Protein AF-A0A7Y7H5G9-F1 (afdb_monomer_lite)

Structure (mmCIF, N/CA/C/O backbone):
data_AF-A0A7Y7H5G9-F1
#
_entry.id   AF-A0A7Y7H5G9-F1
#
loop_
_atom_site.group_PDB
_atom_site.id
_atom_site.type_symbol
_atom_site.label_atom_id
_atom_site.label_alt_id
_atom_site.label_comp_id
_atom_site.label_asym_id
_atom_site.label_entity_id
_atom_site.label_seq_id
_atom_site.pdbx_PDB_ins_code
_atom_site.Cartn_x
_atom_site.Cartn_y
_atom_site.Cartn_z
_atom_site.occupancy
_atom_site.B_iso_or_equiv
_atom_site.auth_seq_id
_atom_site.auth_comp_id
_atom_site.auth_asym_id
_atom_site.auth_atom_id
_atom_site.pdbx_PDB_model_num
ATOM 1 N N . MET A 1 1 ? 75.905 36.477 -42.737 1.00 36.56 1 MET A N 1
ATOM 2 C CA . MET A 1 1 ? 74.527 36.996 -42.560 1.00 36.56 1 MET A CA 1
ATOM 3 C C . MET A 1 1 ? 73.600 36.006 -43.257 1.00 36.56 1 MET A C 1
ATOM 5 O O . MET A 1 1 ? 73.900 35.694 -44.390 1.00 36.56 1 MET A O 1
ATOM 9 N N . GLN A 1 2 ? 72.572 35.366 -42.711 1.00 32.41 2 GLN A N 1
ATOM 10 C CA . GLN A 1 2 ? 71.883 35.388 -41.427 1.00 32.41 2 GLN A CA 1
ATOM 11 C C . GLN A 1 2 ? 71.500 33.925 -41.122 1.00 32.41 2 GLN A C 1
ATOM 13 O O . GLN A 1 2 ? 70.609 33.365 -41.750 1.00 32.41 2 GLN A O 1
ATOM 18 N N . LYS A 1 3 ? 72.163 33.293 -40.151 1.00 38.72 3 LYS A N 1
ATOM 19 C CA . LYS A 1 3 ? 71.531 32.227 -39.367 1.00 38.72 3 LYS A CA 1
ATOM 20 C C . LYS A 1 3 ? 70.756 32.972 -38.290 1.00 38.72 3 LYS A C 1
ATOM 22 O O . LYS A 1 3 ? 71.416 33.456 -37.386 1.00 38.72 3 LYS A O 1
ATOM 27 N N . ASN A 1 4 ? 69.458 33.217 -38.488 1.00 47.66 4 ASN A N 1
ATOM 28 C CA . ASN A 1 4 ? 68.496 33.680 -37.464 1.00 47.66 4 ASN A CA 1
ATOM 29 C C . ASN A 1 4 ? 67.101 33.922 -38.076 1.00 47.66 4 ASN A C 1
ATOM 31 O O . ASN A 1 4 ? 66.539 35.001 -37.930 1.00 47.66 4 ASN A O 1
ATOM 35 N N . PHE A 1 5 ? 66.525 32.947 -38.788 1.00 42.75 5 PHE A N 1
ATOM 36 C CA . PHE A 1 5 ? 65.109 33.057 -39.193 1.00 42.75 5 PHE A CA 1
ATOM 37 C C . PHE A 1 5 ? 64.333 31.732 -39.218 1.00 42.75 5 PHE A C 1
ATOM 39 O O . PHE A 1 5 ? 63.223 31.667 -39.731 1.00 42.75 5 PHE A O 1
ATOM 46 N N . ILE A 1 6 ? 64.882 30.670 -38.623 1.00 45.97 6 ILE A N 1
ATOM 47 C CA . ILE A 1 6 ? 64.201 29.370 -38.495 1.00 45.97 6 ILE A CA 1
ATOM 48 C C . ILE A 1 6 ? 64.215 28.952 -37.022 1.00 45.97 6 ILE A C 1
ATOM 50 O O . ILE A 1 6 ? 64.705 27.896 -36.654 1.00 45.97 6 ILE A O 1
ATOM 54 N N . LEU A 1 7 ? 63.759 29.839 -36.139 1.00 38.25 7 LEU A N 1
ATOM 55 C CA . LEU A 1 7 ? 63.466 29.488 -34.741 1.00 38.25 7 LEU A CA 1
ATOM 56 C C . LEU A 1 7 ? 62.215 30.193 -34.193 1.00 38.25 7 LEU A C 1
ATOM 58 O O . LEU A 1 7 ? 61.884 30.029 -33.026 1.00 38.25 7 LEU A O 1
ATOM 62 N N . ALA A 1 8 ? 61.486 30.929 -35.040 1.00 46.31 8 ALA A N 1
ATOM 63 C CA . ALA A 1 8 ? 60.259 31.637 -34.667 1.00 46.31 8 ALA A CA 1
ATOM 64 C C . ALA A 1 8 ? 58.978 31.048 -35.295 1.00 46.31 8 ALA A C 1
ATOM 66 O O . ALA A 1 8 ? 57.897 31.557 -35.031 1.00 46.31 8 ALA A O 1
ATOM 67 N N . LEU A 1 9 ? 59.064 29.964 -36.083 1.00 41.84 9 LEU A N 1
ATOM 68 C CA . LEU A 1 9 ? 57.887 29.324 -36.702 1.00 41.84 9 LEU A CA 1
ATOM 69 C C . LEU A 1 9 ? 57.502 27.954 -36.117 1.00 41.84 9 LEU A C 1
ATOM 71 O O . LEU A 1 9 ? 56.572 27.328 -36.608 1.00 41.84 9 LEU A O 1
ATOM 75 N N . LEU A 1 10 ? 58.167 27.499 -35.050 1.00 41.25 10 LEU A N 1
ATOM 76 C CA . LEU A 1 10 ? 57.810 26.261 -34.330 1.00 41.25 10 LEU A CA 1
ATOM 77 C C . LEU A 1 10 ? 57.195 26.515 -32.940 1.00 41.25 10 LEU A C 1
ATOM 79 O O . LEU A 1 10 ? 56.875 25.574 -32.224 1.00 41.25 10 LEU A O 1
ATOM 83 N N . GLY A 1 11 ? 56.991 27.784 -32.568 1.00 46.75 11 GLY A N 1
ATOM 84 C CA . GLY A 1 11 ? 56.427 28.195 -31.274 1.00 46.75 11 GLY A CA 1
ATOM 85 C C . GLY A 1 11 ? 54.969 28.668 -31.312 1.00 46.75 11 GLY A C 1
ATOM 86 O O . GLY A 1 11 ? 54.497 29.208 -30.319 1.00 46.75 11 GLY A O 1
ATOM 87 N N . ALA A 1 12 ? 54.257 28.506 -32.432 1.00 43.62 12 ALA A N 1
ATOM 88 C CA . ALA A 1 12 ? 52.899 29.037 -32.618 1.00 43.62 12 ALA A CA 1
ATOM 89 C C . ALA A 1 12 ? 51.888 27.975 -33.092 1.00 43.62 12 ALA A C 1
ATOM 91 O O . ALA A 1 12 ? 50.984 28.262 -33.873 1.00 43.62 12 ALA A O 1
ATOM 92 N N . SER A 1 13 ? 52.033 26.730 -32.629 1.00 39.53 13 SER A N 1
ATOM 93 C CA . SER A 1 13 ? 51.042 25.666 -32.881 1.00 39.53 13 SER A CA 1
ATOM 94 C C . SER A 1 13 ? 50.710 24.823 -31.644 1.00 39.53 13 SER A C 1
ATOM 96 O O . SER A 1 13 ? 50.089 23.775 -31.770 1.00 39.53 13 SER A O 1
ATOM 98 N N . ILE A 1 14 ? 51.087 25.276 -30.441 1.00 48.09 14 ILE A N 1
ATOM 99 C CA . ILE A 1 14 ? 50.761 24.599 -29.168 1.00 48.09 14 ILE A CA 1
ATOM 100 C C . ILE A 1 14 ? 49.842 25.469 -28.301 1.00 48.09 14 ILE A C 1
ATOM 102 O O . ILE A 1 14 ? 49.976 25.507 -27.087 1.00 48.09 14 ILE A O 1
ATOM 106 N N . LEU A 1 15 ? 48.900 26.194 -28.903 1.00 44.03 15 LEU A N 1
ATOM 107 C CA . LEU A 1 15 ? 47.782 26.790 -28.171 1.00 44.03 15 LEU A CA 1
ATOM 108 C C . LEU A 1 15 ? 46.537 26.709 -29.058 1.00 44.03 15 LEU A C 1
ATOM 110 O O . LEU A 1 15 ? 46.572 27.136 -30.206 1.00 44.03 15 LEU A O 1
ATOM 114 N N . PHE A 1 16 ? 45.462 26.149 -28.497 1.00 43.19 16 PHE A N 1
ATOM 115 C CA . PHE A 1 16 ? 44.171 25.804 -29.116 1.00 43.19 16 PHE A CA 1
ATOM 116 C C . PHE A 1 16 ? 44.081 24.452 -29.833 1.00 43.19 16 PHE A C 1
ATOM 118 O O . PHE A 1 16 ? 43.682 24.349 -30.985 1.00 43.19 16 PHE A O 1
ATOM 125 N N . SER A 1 17 ? 44.283 23.383 -29.064 1.00 33.69 17 SER A N 1
ATOM 126 C CA . SER A 1 17 ? 43.261 22.334 -29.033 1.00 33.69 17 SER A CA 1
ATOM 127 C C . SER A 1 17 ? 43.259 21.652 -27.667 1.00 33.69 17 SER A C 1
ATOM 129 O O . SER A 1 17 ? 43.744 20.540 -27.488 1.00 33.69 17 SER A O 1
ATOM 131 N N . CYS A 1 18 ? 42.663 22.323 -26.679 1.00 42.19 18 CYS A N 1
ATOM 132 C CA . CYS A 1 18 ? 41.907 21.589 -25.672 1.00 42.19 18 CYS A CA 1
ATOM 133 C C . CYS A 1 18 ? 40.662 21.037 -26.377 1.00 42.19 18 CYS A C 1
ATOM 135 O O . CYS A 1 18 ? 39.555 21.528 -26.162 1.00 42.19 18 CYS A O 1
ATOM 137 N N . SER A 1 19 ? 40.820 20.013 -27.224 1.00 34.12 19 SER A N 1
ATOM 138 C CA . SER A 1 19 ? 39.722 19.070 -27.357 1.00 34.12 19 SER A CA 1
ATOM 139 C C . SER A 1 19 ? 39.602 18.474 -25.965 1.00 34.12 19 SER A C 1
ATOM 141 O O . SER A 1 19 ? 40.487 17.728 -25.535 1.00 34.12 19 SER A O 1
ATOM 143 N N . LYS A 1 20 ? 38.564 18.862 -25.219 1.00 32.00 20 LYS A N 1
ATOM 144 C CA . LYS A 1 20 ? 38.104 18.033 -24.113 1.00 32.00 20 LYS A CA 1
ATOM 145 C C . LYS A 1 20 ? 38.040 16.630 -24.701 1.00 32.00 20 LYS A C 1
ATOM 147 O O . LYS A 1 20 ? 37.234 16.392 -25.600 1.00 32.00 20 LYS A O 1
ATOM 152 N N . LYS A 1 21 ? 38.943 15.740 -24.271 1.00 29.98 21 LYS A N 1
ATOM 153 C CA . LYS A 1 21 ? 38.659 14.316 -24.362 1.00 29.98 21 LYS A CA 1
ATOM 154 C C . LYS A 1 21 ? 37.289 14.219 -23.728 1.00 29.98 21 LYS A C 1
ATOM 156 O O . LYS A 1 21 ? 37.107 14.622 -22.581 1.00 29.98 21 LYS A O 1
ATOM 161 N N . ASN A 1 22 ? 36.313 13.886 -24.557 1.00 35.47 22 ASN A N 1
ATOM 162 C CA . ASN A 1 22 ? 35.014 13.524 -24.067 1.00 35.47 22 ASN A CA 1
ATOM 163 C C . ASN A 1 22 ? 35.331 12.303 -23.211 1.00 35.47 22 ASN A C 1
ATOM 165 O O . ASN A 1 22 ? 35.639 11.245 -23.760 1.00 35.47 22 ASN A O 1
ATOM 169 N N . ASP A 1 23 ? 35.417 12.493 -21.896 1.00 33.31 23 ASP A N 1
ATOM 170 C CA . ASP A 1 23 ? 35.390 11.402 -20.938 1.00 33.31 23 ASP A CA 1
ATOM 171 C C . ASP A 1 23 ? 33.990 10.814 -21.080 1.00 33.31 23 ASP A C 1
ATOM 173 O O . ASP A 1 23 ? 33.076 11.097 -20.310 1.00 33.31 23 ASP A O 1
ATOM 177 N N . SER A 1 24 ? 33.790 10.061 -22.163 1.00 41.69 24 SER A N 1
ATOM 178 C CA . SER A 1 24 ? 32.717 9.102 -22.252 1.00 41.69 24 SER A CA 1
ATOM 179 C C . SER A 1 24 ? 33.038 8.120 -21.144 1.00 41.69 24 SER A C 1
ATOM 181 O O . SER A 1 24 ? 33.920 7.269 -21.294 1.00 41.69 24 SER A O 1
ATOM 183 N N . THR A 1 25 ? 32.384 8.309 -20.002 1.00 46.75 25 THR A N 1
ATOM 184 C CA . THR A 1 25 ? 32.267 7.291 -18.970 1.00 46.75 25 THR A CA 1
ATOM 185 C C . THR A 1 25 ? 32.058 5.960 -19.686 1.00 46.75 25 THR A C 1
ATOM 187 O O . THR A 1 25 ? 31.205 5.895 -20.578 1.00 46.75 25 THR A O 1
ATOM 190 N N . PRO A 1 26 ? 32.882 4.933 -19.410 1.00 46.97 26 PRO A N 1
ATOM 191 C CA . PRO A 1 26 ? 32.789 3.674 -20.128 1.00 46.97 26 PRO A CA 1
ATOM 192 C C . PRO A 1 26 ? 31.347 3.188 -20.044 1.00 46.97 26 PRO A C 1
ATOM 194 O O . PRO A 1 26 ? 30.813 2.994 -18.952 1.00 46.97 26 PRO A O 1
ATOM 197 N N . VAL A 1 27 ? 30.705 3.067 -21.207 1.00 54.41 27 VAL A N 1
ATOM 198 C CA . VAL A 1 27 ? 29.343 2.552 -21.309 1.00 54.41 27 VAL A CA 1
ATOM 199 C C . VAL A 1 27 ? 29.379 1.160 -20.699 1.00 54.41 27 VAL A C 1
ATOM 201 O O . VAL A 1 27 ? 30.095 0.287 -21.192 1.00 54.41 27 VAL A O 1
ATOM 204 N N . ILE A 1 28 ? 28.665 0.970 -19.591 1.00 57.06 28 ILE A N 1
ATOM 205 C CA . ILE A 1 28 ? 28.580 -0.323 -18.919 1.00 57.06 28 ILE A CA 1
ATOM 206 C C . ILE A 1 28 ? 27.905 -1.278 -19.904 1.00 57.06 28 ILE A C 1
ATOM 208 O O . ILE A 1 28 ? 26.682 -1.251 -20.069 1.00 57.06 28 ILE A O 1
ATOM 212 N N . GLN A 1 29 ? 28.710 -2.100 -20.586 1.00 67.50 29 GLN A N 1
ATOM 213 C CA . GLN A 1 29 ? 28.202 -3.186 -21.412 1.00 67.50 29 GLN A CA 1
ATOM 214 C C . GLN A 1 29 ? 27.404 -4.114 -20.501 1.00 67.50 29 GLN A C 1
ATOM 216 O O . GLN A 1 29 ? 27.935 -4.783 -19.618 1.00 67.50 29 GLN A O 1
ATOM 221 N N . SER A 1 30 ? 26.097 -4.077 -20.685 1.00 76.31 30 SER A N 1
ATOM 222 C CA . SER A 1 30 ? 25.099 -4.797 -19.906 1.00 76.31 30 SER A CA 1
ATOM 223 C C . SER A 1 30 ? 23.977 -5.231 -20.847 1.00 76.31 30 SER A C 1
ATOM 225 O O . SER A 1 30 ? 23.816 -4.619 -21.911 1.00 76.31 30 SER A O 1
ATOM 227 N N . PRO A 1 31 ? 23.166 -6.237 -20.480 1.00 88.94 31 PRO A N 1
ATOM 228 C CA . PRO A 1 31 ? 21.941 -6.544 -21.218 1.00 88.94 31 PRO A CA 1
ATOM 229 C C . PRO A 1 31 ? 21.098 -5.285 -21.506 1.00 88.94 31 PRO A C 1
ATOM 231 O O . PRO A 1 31 ? 20.571 -5.129 -22.604 1.00 88.94 31 PRO A O 1
ATOM 234 N N . LEU A 1 32 ? 21.067 -4.314 -20.580 1.00 89.75 32 LEU A N 1
ATOM 235 C CA . LEU A 1 32 ? 20.417 -3.011 -20.792 1.00 89.75 32 LEU A CA 1
ATOM 236 C C . LEU A 1 32 ? 20.968 -2.235 -21.992 1.00 89.75 32 LEU A C 1
ATOM 238 O O . LEU A 1 32 ? 20.183 -1.736 -22.792 1.00 89.75 32 LEU A O 1
ATOM 242 N N . SER A 1 33 ? 22.291 -2.165 -22.158 1.00 87.38 33 SER A N 1
ATOM 243 C CA . SER A 1 33 ? 22.920 -1.459 -23.288 1.00 87.38 33 SER A CA 1
ATOM 244 C C . SER A 1 33 ? 22.632 -2.089 -24.660 1.00 87.38 33 SER A C 1
ATOM 246 O O . SER A 1 33 ? 22.906 -1.470 -25.685 1.00 87.38 33 SER A O 1
ATOM 248 N N . GLN A 1 34 ? 22.076 -3.308 -24.689 1.00 88.31 34 GLN A N 1
ATOM 249 C CA . GLN A 1 34 ? 21.573 -3.952 -25.907 1.00 88.31 34 GLN A CA 1
ATOM 250 C C . GLN A 1 34 ? 20.091 -3.636 -26.161 1.00 88.31 34 GLN A C 1
ATOM 252 O O . GLN A 1 34 ? 19.655 -3.626 -27.309 1.00 88.31 34 GLN A O 1
ATOM 257 N N . ALA A 1 35 ? 19.316 -3.380 -25.102 1.00 90.31 35 ALA A N 1
ATOM 258 C CA . ALA A 1 35 ? 17.880 -3.116 -25.180 1.00 90.31 35 ALA A CA 1
ATOM 259 C C . ALA A 1 35 ? 17.536 -1.634 -25.406 1.00 90.31 35 ALA A C 1
ATOM 261 O O . ALA A 1 35 ? 16.470 -1.332 -25.945 1.00 90.31 35 ALA A O 1
ATOM 262 N N . ILE A 1 36 ? 18.408 -0.708 -24.995 1.00 90.81 36 ILE A N 1
ATOM 263 C CA . ILE A 1 36 ? 18.210 0.738 -25.147 1.00 90.81 36 ILE A CA 1
ATOM 264 C C . ILE A 1 36 ? 19.548 1.470 -25.335 1.00 90.81 36 ILE A C 1
ATOM 266 O O . ILE A 1 36 ? 20.588 1.026 -24.850 1.00 90.81 36 ILE A O 1
ATOM 270 N N . ASP A 1 37 ? 19.519 2.602 -26.047 1.00 90.31 37 ASP A N 1
ATOM 271 C CA . ASP A 1 37 ? 20.692 3.457 -26.262 1.00 90.31 37 ASP A CA 1
ATOM 272 C C . ASP A 1 37 ? 21.282 3.925 -24.920 1.00 90.31 37 ASP A C 1
ATOM 274 O O . ASP A 1 37 ? 20.578 4.446 -24.051 1.00 90.31 37 ASP A O 1
ATOM 278 N N . SER A 1 38 ? 22.601 3.764 -24.787 1.00 88.19 38 SER A N 1
ATOM 279 C CA . SER A 1 38 ? 23.405 4.139 -23.622 1.00 88.19 38 SER A CA 1
ATOM 280 C C . SER A 1 38 ? 23.161 5.553 -23.099 1.00 88.19 38 SER A C 1
ATOM 282 O O . SER A 1 38 ? 23.294 5.774 -21.901 1.00 88.19 38 SER A O 1
ATOM 284 N N . LYS A 1 39 ? 22.760 6.506 -23.952 1.00 91.38 39 LYS A N 1
ATOM 285 C CA . LYS A 1 39 ? 22.473 7.883 -23.518 1.00 91.38 39 LYS A CA 1
ATOM 286 C C . LYS A 1 39 ? 21.284 7.998 -22.556 1.00 91.38 39 LYS A C 1
ATOM 288 O O . LYS A 1 39 ? 21.169 9.018 -21.889 1.00 91.38 39 LYS A O 1
ATOM 293 N N . TYR A 1 40 ? 20.412 6.988 -22.508 1.00 92.81 40 TYR A N 1
ATOM 294 C CA . TYR A 1 40 ? 19.279 6.908 -21.579 1.00 92.81 40 TYR A CA 1
ATOM 295 C C . TYR A 1 40 ? 19.601 6.098 -20.318 1.00 92.81 40 TYR A C 1
ATOM 297 O O . TYR A 1 40 ? 18.734 5.947 -19.459 1.00 92.81 40 TYR A O 1
ATOM 305 N N . ILE A 1 41 ? 20.812 5.539 -20.229 1.00 92.38 41 ILE A N 1
ATOM 306 C CA . ILE A 1 41 ? 21.286 4.739 -19.105 1.00 92.38 41 ILE A CA 1
ATOM 307 C C . ILE A 1 41 ? 22.284 5.585 -18.321 1.00 92.38 41 ILE A C 1
ATOM 309 O O . ILE A 1 41 ? 23.309 6.027 -18.840 1.00 92.38 41 ILE A O 1
ATOM 313 N N . HIS A 1 42 ? 22.001 5.782 -17.046 1.00 91.69 42 HIS A N 1
ATOM 314 C CA . HIS A 1 42 ? 22.818 6.569 -16.142 1.00 91.69 42 HIS A CA 1
ATOM 315 C C . HIS A 1 42 ? 23.197 5.732 -14.931 1.00 91.69 42 HIS A C 1
ATOM 317 O O . HIS A 1 42 ? 22.523 4.765 -14.576 1.00 91.69 42 HIS A O 1
ATOM 323 N N . GLN A 1 43 ? 24.283 6.116 -14.277 1.00 88.69 43 GLN A N 1
ATOM 324 C CA . GLN A 1 43 ? 24.560 5.608 -12.945 1.00 88.69 43 GLN A CA 1
ATOM 325 C C . GLN A 1 43 ? 23.477 6.127 -11.988 1.00 88.69 43 GLN A C 1
ATOM 327 O O . GLN A 1 43 ? 23.116 7.303 -12.055 1.00 88.69 43 GLN A O 1
ATOM 332 N N . GLY A 1 44 ? 22.936 5.240 -11.153 1.00 86.38 44 GLY A N 1
ATOM 333 C CA . GLY A 1 44 ? 21.897 5.579 -10.183 1.00 86.38 44 GLY A CA 1
ATOM 334 C C . GLY A 1 44 ? 22.462 6.242 -8.923 1.00 86.38 44 GLY A C 1
ATOM 335 O O . GLY A 1 44 ? 23.523 6.870 -8.941 1.00 86.38 44 GLY A O 1
ATOM 336 N N . SER A 1 45 ? 21.759 6.084 -7.799 1.00 81.25 45 SER A N 1
ATOM 337 C CA . SER A 1 45 ? 22.146 6.659 -6.500 1.00 81.25 45 SER A CA 1
ATOM 338 C C . SER A 1 45 ? 23.494 6.163 -5.959 1.00 81.25 45 SER A C 1
ATOM 340 O O . SER A 1 45 ? 24.083 6.815 -5.100 1.00 81.25 45 SER A O 1
ATOM 342 N N . ASP A 1 46 ? 23.983 5.019 -6.442 1.00 86.12 46 ASP A N 1
ATOM 343 C CA . ASP A 1 46 ? 25.283 4.446 -6.090 1.00 86.12 46 ASP A CA 1
ATOM 344 C C . ASP A 1 46 ? 25.959 3.704 -7.265 1.00 86.12 46 ASP A C 1
ATOM 346 O O . ASP A 1 46 ? 25.383 3.504 -8.335 1.00 86.12 46 ASP A O 1
ATOM 350 N N . VAL A 1 47 ? 27.216 3.289 -7.064 1.00 82.62 47 VAL A N 1
ATOM 351 C CA . VAL A 1 47 ? 28.064 2.597 -8.063 1.00 82.62 47 VAL A CA 1
ATOM 352 C C . VAL A 1 47 ? 27.557 1.226 -8.518 1.00 82.62 47 VAL A C 1
ATOM 354 O O . VAL A 1 47 ? 27.993 0.737 -9.555 1.00 82.62 47 VAL A O 1
ATOM 357 N N . ASN A 1 48 ? 26.633 0.619 -7.778 1.00 90.19 48 ASN A N 1
ATOM 358 C CA . ASN A 1 48 ? 26.030 -0.678 -8.072 1.00 90.19 48 ASN A CA 1
ATOM 359 C C . ASN A 1 48 ? 24.571 -0.527 -8.536 1.00 90.19 48 ASN A C 1
ATOM 361 O O . ASN A 1 48 ? 23.802 -1.493 -8.494 1.00 90.19 48 ASN A O 1
ATOM 365 N N . SER A 1 49 ? 24.184 0.671 -8.975 1.00 91.31 49 SER A N 1
ATOM 366 C CA . SER A 1 49 ? 22.832 0.995 -9.421 1.00 91.31 49 SER A CA 1
ATOM 367 C C . SER A 1 49 ? 22.841 1.668 -10.792 1.00 91.31 49 SER A C 1
ATOM 369 O O . SER A 1 49 ? 23.741 2.452 -11.105 1.00 91.31 49 SER A O 1
ATOM 371 N N . LEU A 1 50 ? 21.832 1.367 -11.608 1.00 91.94 50 LEU A N 1
ATOM 372 C CA . LEU A 1 50 ? 21.593 2.022 -12.893 1.00 91.94 50 LEU A CA 1
ATOM 373 C C . LEU A 1 50 ? 20.199 2.640 -12.925 1.00 91.94 50 LEU A C 1
ATOM 375 O O . LEU A 1 50 ? 19.233 2.002 -12.518 1.00 91.94 50 LEU A O 1
ATOM 379 N N . ASP A 1 51 ? 20.098 3.834 -13.494 1.00 92.75 51 ASP A N 1
ATOM 380 C CA . ASP A 1 51 ? 18.844 4.509 -13.810 1.00 92.75 51 ASP A CA 1
ATOM 381 C C . ASP A 1 51 ? 18.645 4.518 -15.330 1.00 92.75 51 ASP A C 1
ATOM 383 O O . ASP A 1 51 ? 19.533 4.915 -16.081 1.00 92.75 51 ASP A O 1
ATOM 387 N N . VAL A 1 52 ? 17.469 4.106 -15.795 1.00 93.31 52 VAL A N 1
ATOM 388 C CA . VAL A 1 52 ? 17.067 4.130 -17.204 1.00 93.31 52 VAL A CA 1
ATOM 389 C C . VAL A 1 52 ? 15.921 5.119 -17.377 1.00 93.31 52 VAL A C 1
ATOM 391 O O . VAL A 1 52 ? 14.811 4.875 -16.901 1.00 93.31 52 VAL A O 1
ATOM 394 N N . ASN A 1 53 ? 16.162 6.215 -18.092 1.00 92.06 53 ASN A N 1
ATOM 395 C CA . ASN A 1 53 ? 15.146 7.225 -18.399 1.00 92.06 53 ASN A CA 1
ATOM 396 C C . ASN A 1 53 ? 14.360 6.820 -19.656 1.00 92.06 53 ASN A C 1
ATOM 398 O O . ASN A 1 53 ? 14.581 7.336 -20.751 1.00 92.06 53 ASN A O 1
ATOM 402 N N . TYR A 1 54 ? 13.446 5.858 -19.509 1.00 91.44 54 TYR A N 1
ATOM 403 C CA . TYR A 1 54 ? 12.646 5.349 -20.625 1.00 91.44 54 TYR A CA 1
ATOM 404 C C . TYR A 1 54 ? 11.677 6.395 -21.185 1.00 91.44 54 TYR A C 1
ATOM 406 O O . TYR A 1 54 ? 11.462 6.425 -22.395 1.00 91.44 54 TYR A O 1
ATOM 414 N N . SER A 1 55 ? 11.145 7.286 -20.342 1.00 86.88 55 SER A N 1
ATOM 415 C CA . SER A 1 55 ? 10.295 8.406 -20.774 1.00 86.88 55 SER A CA 1
ATOM 416 C C . SER A 1 55 ? 10.978 9.321 -21.796 1.00 86.88 55 SER A C 1
ATOM 418 O O . SER A 1 55 ? 10.314 9.887 -22.656 1.00 86.88 55 SER A O 1
ATOM 420 N N . ASP A 1 56 ? 12.303 9.450 -21.752 1.00 89.88 56 ASP A N 1
ATOM 421 C CA . ASP A 1 56 ? 13.040 10.306 -22.691 1.00 89.88 56 ASP A CA 1
ATOM 422 C C . ASP A 1 56 ? 13.274 9.608 -24.042 1.00 89.88 56 ASP A C 1
ATOM 424 O O . ASP A 1 56 ? 13.500 10.256 -25.066 1.00 89.88 56 ASP A O 1
ATOM 428 N N . TYR A 1 57 ? 13.216 8.275 -24.056 1.00 90.06 57 TYR A N 1
ATOM 429 C CA . TYR A 1 57 ? 13.268 7.452 -25.262 1.00 90.06 57 TYR A CA 1
ATOM 430 C C . TYR A 1 57 ? 11.884 7.291 -25.906 1.00 90.06 57 TYR A C 1
ATOM 432 O O . TYR A 1 57 ? 11.746 7.413 -27.122 1.00 90.06 57 TYR A O 1
ATOM 440 N N . ASN A 1 58 ? 10.855 7.047 -25.092 1.00 90.38 58 ASN A N 1
ATOM 441 C CA . ASN A 1 58 ? 9.458 6.959 -25.499 1.00 90.38 58 ASN A CA 1
ATOM 442 C C . ASN A 1 58 ? 8.582 7.749 -24.516 1.00 90.38 58 ASN A C 1
ATOM 444 O O . ASN A 1 58 ? 8.139 7.224 -23.495 1.00 90.38 58 ASN A O 1
ATOM 448 N N . SER A 1 59 ? 8.285 9.000 -24.868 1.00 83.06 59 SER A N 1
ATOM 449 C CA . SER A 1 59 ? 7.566 9.965 -24.018 1.00 83.06 59 SER A CA 1
ATOM 450 C C . SER A 1 59 ? 6.138 9.579 -23.652 1.00 83.06 59 SER A C 1
ATOM 452 O O . SER A 1 59 ? 5.553 10.190 -22.761 1.00 83.06 59 SER A O 1
ATOM 454 N N . THR A 1 60 ? 5.578 8.568 -24.315 1.00 83.69 60 THR A N 1
ATOM 455 C CA . THR A 1 60 ? 4.204 8.097 -24.088 1.00 83.69 60 THR A CA 1
ATOM 456 C C . THR A 1 60 ? 4.139 6.667 -23.559 1.00 83.69 60 THR A C 1
ATOM 458 O O . THR A 1 60 ? 3.051 6.161 -23.301 1.00 83.69 60 THR A O 1
ATOM 461 N N . GLY A 1 61 ? 5.285 5.996 -23.420 1.00 84.62 61 GLY A N 1
ATOM 462 C CA . GLY A 1 61 ? 5.351 4.579 -23.088 1.00 84.62 61 GLY A CA 1
ATOM 463 C C . GLY A 1 61 ? 5.852 4.298 -21.678 1.00 84.62 61 GLY A C 1
ATOM 464 O O . GLY A 1 61 ? 6.621 5.055 -21.087 1.00 84.62 61 GLY A O 1
ATOM 465 N N . ASP A 1 62 ? 5.467 3.131 -21.178 1.00 86.75 62 ASP A N 1
ATOM 466 C CA . ASP A 1 62 ? 6.118 2.471 -20.049 1.00 86.75 62 ASP A CA 1
ATOM 467 C C . ASP A 1 62 ? 7.089 1.387 -20.550 1.00 86.75 62 ASP A C 1
ATOM 469 O O . ASP A 1 62 ? 7.128 1.077 -21.743 1.00 86.75 62 ASP A O 1
ATOM 473 N N . CYS A 1 63 ? 7.884 0.814 -19.638 1.00 89.25 63 CYS A N 1
ATOM 474 C CA . CYS A 1 63 ? 8.904 -0.197 -19.948 1.00 89.25 63 CYS A CA 1
ATOM 475 C C . CYS A 1 63 ? 8.370 -1.303 -20.874 1.00 89.25 63 CYS A C 1
ATOM 477 O O . CYS A 1 63 ? 7.410 -1.996 -20.539 1.00 89.25 63 CYS A O 1
ATOM 479 N N . ASN A 1 64 ? 9.013 -1.482 -22.029 1.00 92.00 64 ASN A N 1
ATOM 480 C CA . ASN A 1 64 ? 8.657 -2.530 -22.981 1.00 92.00 64 ASN A CA 1
ATOM 481 C C . ASN A 1 64 ? 9.272 -3.887 -22.595 1.00 92.00 64 ASN A C 1
ATOM 483 O O . ASN A 1 64 ? 10.143 -3.977 -21.732 1.00 92.00 64 ASN A O 1
ATOM 487 N N . LYS A 1 65 ? 8.846 -4.952 -23.285 1.00 93.31 65 LYS A N 1
ATOM 488 C CA . LYS A 1 65 ? 9.302 -6.326 -23.025 1.00 93.31 65 LYS A CA 1
ATOM 489 C C . LYS A 1 65 ? 10.829 -6.469 -23.058 1.00 93.31 65 LYS A C 1
ATOM 491 O O . LYS A 1 65 ? 11.416 -6.982 -22.113 1.00 93.31 65 LYS A O 1
ATOM 496 N N . ALA A 1 66 ? 11.478 -5.961 -24.107 1.00 93.56 66 ALA A N 1
ATOM 497 C CA . ALA A 1 66 ? 12.929 -6.074 -24.266 1.00 93.56 66 ALA A CA 1
ATOM 498 C C . ALA A 1 66 ? 13.700 -5.411 -23.111 1.00 93.56 66 ALA A C 1
ATOM 500 O O . ALA A 1 66 ? 14.600 -6.023 -22.539 1.00 93.56 66 ALA A O 1
ATOM 501 N N . LEU A 1 67 ? 13.314 -4.191 -22.726 1.00 94.00 67 LEU A N 1
ATOM 502 C CA . LEU A 1 67 ? 13.929 -3.482 -21.608 1.00 94.00 67 LEU A CA 1
ATOM 503 C C . LEU A 1 67 ? 13.629 -4.156 -20.265 1.00 94.00 67 LEU A C 1
ATOM 505 O O . LEU A 1 67 ? 14.504 -4.221 -19.405 1.00 94.00 67 LEU A O 1
ATOM 509 N N . PHE A 1 68 ? 12.420 -4.694 -20.095 1.00 94.25 68 PHE A N 1
ATOM 510 C CA . PHE A 1 68 ? 12.020 -5.416 -18.892 1.00 94.25 68 PHE A CA 1
ATOM 511 C C . PHE A 1 68 ? 12.877 -6.668 -18.668 1.00 94.25 68 PHE A C 1
ATOM 513 O O . PHE A 1 68 ? 13.429 -6.845 -17.581 1.00 94.25 68 PHE A O 1
ATOM 520 N N . GLN A 1 69 ? 13.045 -7.509 -19.697 1.00 93.50 69 GLN A N 1
ATOM 521 C CA . GLN A 1 69 ? 13.944 -8.668 -19.633 1.00 93.50 69 GLN A CA 1
ATOM 522 C C . GLN A 1 69 ? 15.389 -8.242 -19.352 1.00 93.50 69 GLN A C 1
ATOM 524 O O . GLN A 1 69 ? 16.019 -8.780 -18.444 1.00 93.50 69 GLN A O 1
ATOM 529 N N . ALA A 1 70 ? 15.890 -7.238 -20.073 1.00 93.62 70 ALA A N 1
ATOM 530 C CA . ALA A 1 70 ? 17.254 -6.752 -19.901 1.00 93.62 70 ALA A CA 1
ATOM 531 C C . ALA A 1 70 ? 17.522 -6.215 -18.483 1.00 93.62 70 ALA A C 1
ATOM 533 O O . ALA A 1 70 ? 18.610 -6.420 -17.938 1.00 93.62 70 ALA A O 1
ATOM 534 N N . ALA A 1 71 ? 16.541 -5.556 -17.860 1.00 92.94 71 ALA A N 1
ATOM 535 C CA . ALA A 1 71 ? 16.646 -5.083 -16.483 1.00 92.94 71 ALA A CA 1
ATOM 536 C C . ALA A 1 71 ? 16.744 -6.246 -15.483 1.00 92.94 71 ALA A C 1
ATOM 538 O O . ALA A 1 71 ? 17.611 -6.217 -14.607 1.00 92.94 71 ALA A O 1
ATOM 539 N N . ILE A 1 72 ? 15.923 -7.292 -15.653 1.00 92.88 72 ILE A N 1
ATOM 540 C CA . ILE A 1 72 ? 16.006 -8.522 -14.850 1.00 92.88 72 ILE A CA 1
ATOM 541 C C . ILE A 1 72 ? 17.388 -9.153 -15.005 1.00 92.88 72 ILE A C 1
ATOM 543 O O . ILE A 1 72 ? 18.086 -9.345 -14.012 1.00 92.88 72 ILE A O 1
ATOM 547 N N . GLU A 1 73 ? 17.805 -9.417 -16.242 1.00 92.06 73 GLU A N 1
ATOM 548 C CA . GLU A 1 73 ? 19.086 -10.060 -16.542 1.00 92.06 73 GLU A CA 1
ATOM 549 C C . GLU A 1 73 ? 20.277 -9.269 -16.003 1.00 92.06 73 GLU A C 1
ATOM 551 O O . GLU A 1 73 ? 21.262 -9.860 -15.568 1.00 92.06 73 GLU A O 1
ATOM 556 N N . THR A 1 74 ? 20.189 -7.939 -15.970 1.00 91.56 74 THR A N 1
ATOM 557 C CA . THR A 1 74 ? 21.259 -7.088 -15.436 1.00 91.56 74 THR A CA 1
ATOM 558 C C . THR A 1 74 ? 21.419 -7.233 -13.922 1.00 91.56 74 THR A C 1
ATOM 560 O O . THR A 1 74 ? 22.550 -7.272 -13.439 1.00 91.56 74 THR A O 1
ATOM 563 N N . VAL A 1 75 ? 20.323 -7.347 -13.162 1.00 91.06 75 VAL A N 1
ATOM 564 C CA . VAL A 1 75 ? 20.396 -7.495 -11.694 1.00 91.06 75 VAL A CA 1
ATOM 565 C C . VAL A 1 75 ? 20.599 -8.940 -11.238 1.00 91.06 75 VAL A C 1
ATOM 567 O O . VAL A 1 75 ? 21.144 -9.160 -10.151 1.00 91.06 75 VAL A O 1
ATOM 570 N N . THR A 1 76 ? 20.176 -9.921 -12.045 1.00 88.88 76 THR A N 1
ATOM 571 C CA . THR A 1 76 ? 20.387 -11.357 -11.785 1.00 88.88 76 THR A CA 1
ATOM 572 C C . THR A 1 76 ? 21.707 -11.876 -12.344 1.00 88.88 76 THR A C 1
ATOM 574 O O . THR A 1 76 ? 22.232 -12.871 -11.849 1.00 88.88 76 THR A O 1
ATOM 577 N N . GLY A 1 77 ? 22.237 -11.230 -13.382 1.00 81.25 77 GLY A N 1
ATOM 578 C CA . GLY A 1 77 ? 23.539 -11.533 -13.952 1.00 81.25 77 GLY A CA 1
ATOM 579 C C . GLY A 1 77 ? 24.643 -11.267 -12.935 1.00 81.25 77 GLY A C 1
ATOM 580 O O . GLY A 1 77 ? 24.553 -10.358 -12.112 1.00 81.25 77 GLY A O 1
ATOM 581 N N . SER A 1 78 ? 25.709 -12.060 -12.996 1.00 60.31 78 SER A N 1
ATOM 582 C CA . SER A 1 78 ? 26.860 -12.060 -12.081 1.00 60.31 78 SER A CA 1
ATOM 583 C C . SER A 1 78 ? 27.740 -10.793 -12.135 1.00 60.31 78 SER A C 1
ATOM 585 O O . SER A 1 78 ? 28.941 -10.862 -11.889 1.00 60.31 78 SER A O 1
ATOM 587 N N . GLY A 1 79 ? 27.171 -9.635 -12.483 1.00 71.19 79 GLY A N 1
ATOM 588 C CA . GLY A 1 79 ? 27.843 -8.336 -12.498 1.00 71.19 79 GLY A CA 1
ATOM 589 C C . GLY A 1 79 ? 27.868 -7.646 -11.129 1.00 71.19 79 GLY A C 1
ATOM 590 O O . GLY A 1 79 ? 27.435 -8.197 -10.119 1.00 71.19 79 GLY A O 1
ATOM 591 N N . ASN A 1 80 ? 28.328 -6.394 -11.092 1.00 86.12 80 ASN A N 1
ATOM 592 C CA . ASN A 1 80 ? 28.334 -5.562 -9.877 1.00 86.12 80 ASN A CA 1
ATOM 593 C C . ASN A 1 80 ? 27.025 -4.775 -9.668 1.00 86.12 80 ASN A C 1
ATOM 595 O O . ASN A 1 80 ? 26.841 -4.161 -8.624 1.00 86.12 80 ASN A O 1
ATOM 599 N N . ILE A 1 81 ? 26.101 -4.803 -10.634 1.00 90.44 81 ILE A N 1
ATOM 600 C CA . ILE A 1 81 ? 24.844 -4.050 -10.565 1.00 90.44 81 ILE A CA 1
ATOM 601 C C . ILE A 1 81 ? 23.800 -4.817 -9.752 1.00 90.44 81 ILE A C 1
ATOM 603 O O . ILE A 1 81 ? 23.337 -5.886 -10.151 1.00 90.44 81 ILE A O 1
ATOM 607 N N . ASN A 1 82 ? 23.414 -4.257 -8.610 1.00 90.88 82 ASN A N 1
ATOM 608 C CA . ASN A 1 82 ? 22.408 -4.820 -7.713 1.00 90.88 82 ASN A CA 1
ATOM 609 C C . ASN A 1 82 ? 21.009 -4.256 -7.970 1.00 90.88 82 ASN A C 1
ATOM 611 O O . ASN A 1 82 ? 20.027 -4.912 -7.620 1.00 90.88 82 ASN A O 1
ATOM 615 N N . THR A 1 83 ? 20.924 -3.068 -8.571 1.00 91.75 83 THR A N 1
ATOM 616 C CA . THR A 1 83 ? 19.666 -2.340 -8.744 1.00 91.75 83 THR A CA 1
ATOM 617 C C . THR A 1 83 ? 19.586 -1.709 -10.131 1.00 91.75 83 THR A C 1
ATOM 619 O O . THR A 1 83 ? 20.553 -1.112 -10.600 1.00 91.75 83 THR A O 1
ATOM 622 N N . VAL A 1 84 ? 18.428 -1.811 -10.780 1.00 92.56 84 VAL A N 1
ATOM 623 C CA . VAL A 1 84 ? 18.112 -1.093 -12.023 1.00 92.56 84 VAL A CA 1
ATOM 624 C C . VAL A 1 84 ? 16.769 -0.396 -11.850 1.00 92.56 84 VAL A C 1
ATOM 626 O O . VAL A 1 84 ? 15.783 -1.066 -11.573 1.00 92.56 84 VAL A O 1
ATOM 629 N N . THR A 1 85 ? 16.701 0.914 -12.060 1.00 92.25 85 THR A N 1
ATOM 630 C CA . THR A 1 85 ? 15.470 1.711 -11.977 1.00 92.25 85 THR A CA 1
ATOM 631 C C . THR A 1 85 ? 15.057 2.174 -13.368 1.00 92.25 85 THR A C 1
ATOM 633 O O . THR A 1 85 ? 15.738 2.991 -13.973 1.00 92.25 85 THR A O 1
ATOM 636 N N . VAL A 1 86 ? 13.930 1.695 -13.889 1.00 92.38 86 VAL A N 1
ATOM 637 C CA . VAL A 1 86 ? 13.377 2.107 -15.187 1.00 92.38 86 VAL A CA 1
ATOM 638 C C . VAL A 1 86 ? 12.275 3.140 -14.978 1.00 92.38 86 VAL A C 1
ATOM 640 O O . VAL A 1 86 ? 11.211 2.792 -14.477 1.00 92.38 86 VAL A O 1
ATOM 643 N N . LYS A 1 87 ? 12.503 4.389 -15.388 1.00 89.50 87 LYS A N 1
ATOM 644 C CA . LYS A 1 87 ? 11.560 5.516 -15.283 1.00 89.50 87 LYS A CA 1
ATOM 645 C C . LYS A 1 87 ? 10.759 5.663 -16.582 1.00 89.50 87 LYS A C 1
ATOM 647 O O . LYS A 1 87 ? 11.278 6.174 -17.575 1.00 89.50 87 LYS A O 1
ATOM 652 N N . GLY A 1 88 ? 9.529 5.150 -16.602 1.00 87.88 88 GLY A N 1
ATOM 653 C CA . GLY A 1 88 ? 8.583 5.268 -17.719 1.00 87.88 88 GLY A CA 1
ATOM 654 C C . GLY A 1 88 ? 7.706 6.520 -17.643 1.00 87.88 88 GLY A C 1
ATOM 655 O O . GLY A 1 88 ? 7.837 7.332 -16.726 1.00 87.88 88 GLY A O 1
ATOM 656 N N . ALA A 1 89 ? 6.793 6.674 -18.607 1.00 82.69 89 ALA A N 1
ATOM 657 C CA . ALA A 1 89 ? 5.834 7.776 -18.606 1.00 82.69 89 ALA A CA 1
ATOM 658 C C . ALA A 1 89 ? 4.893 7.717 -17.389 1.00 82.69 89 ALA A C 1
ATOM 660 O O . ALA A 1 89 ? 4.665 8.742 -16.749 1.00 82.69 89 ALA A O 1
ATOM 661 N N . THR A 1 90 ? 4.393 6.533 -17.031 1.00 79.50 90 THR A N 1
ATOM 662 C CA . THR A 1 90 ? 3.383 6.334 -15.981 1.00 79.50 90 THR A CA 1
ATOM 663 C C . THR A 1 90 ? 3.945 5.626 -14.749 1.00 79.50 90 THR A C 1
ATOM 665 O O . THR A 1 90 ? 3.590 5.966 -13.618 1.00 79.50 90 THR A O 1
ATOM 668 N N . LEU A 1 91 ? 4.825 4.643 -14.953 1.00 82.00 91 LEU A N 1
ATOM 669 C CA . LEU A 1 91 ? 5.452 3.866 -13.887 1.00 82.00 91 LEU A CA 1
ATOM 670 C C . LEU A 1 91 ? 6.973 3.983 -13.912 1.00 82.00 91 LEU A C 1
ATOM 672 O O . LEU A 1 91 ? 7.619 3.787 -14.940 1.00 82.00 91 LEU A O 1
ATOM 676 N N . THR A 1 92 ? 7.550 4.168 -12.733 1.00 85.44 92 THR A N 1
ATOM 677 C CA . THR A 1 92 ? 8.948 3.862 -12.449 1.00 85.44 92 THR A CA 1
ATOM 678 C C . THR A 1 92 ? 9.019 2.473 -11.823 1.00 85.44 92 THR A C 1
ATOM 680 O O . THR A 1 92 ? 8.310 2.214 -10.862 1.00 85.44 92 THR A O 1
ATOM 683 N N . MET A 1 93 ? 9.845 1.574 -12.348 1.00 88.06 93 MET A N 1
ATOM 684 C CA . MET A 1 93 ? 10.015 0.198 -11.866 1.00 88.06 93 MET A CA 1
ATOM 685 C C . MET A 1 93 ? 11.449 -0.024 -11.423 1.00 88.06 93 MET A C 1
ATOM 687 O O . MET A 1 93 ? 12.359 0.157 -12.225 1.00 88.06 93 MET A O 1
ATOM 691 N N . GLU A 1 94 ? 11.664 -0.488 -10.198 1.00 89.75 94 GLU A N 1
ATOM 692 C CA . GLU A 1 94 ? 13.001 -0.863 -9.743 1.00 89.75 94 GLU A CA 1
ATOM 693 C C . GLU A 1 94 ? 13.163 -2.393 -9.606 1.00 89.75 94 GLU A C 1
ATOM 695 O O . GLU A 1 94 ? 12.389 -3.115 -8.970 1.00 89.75 94 GLU A O 1
ATOM 700 N N . PHE A 1 95 ? 14.203 -2.904 -10.247 1.00 91.31 95 PHE A N 1
ATOM 701 C CA . PHE A 1 95 ? 14.611 -4.296 -10.259 1.00 91.31 95 PHE A CA 1
ATOM 702 C C . PHE A 1 95 ? 15.753 -4.446 -9.267 1.00 91.31 95 PHE A C 1
ATOM 704 O O . PHE A 1 95 ? 16.701 -3.662 -9.290 1.00 91.31 95 PHE A O 1
ATOM 711 N N . LYS A 1 96 ? 15.665 -5.441 -8.385 1.00 90.38 96 LYS A N 1
ATOM 712 C CA . LYS A 1 96 ? 16.641 -5.657 -7.308 1.00 90.38 96 LYS A CA 1
ATOM 713 C C . LYS A 1 96 ? 17.169 -7.077 -7.327 1.00 90.38 96 LYS A C 1
ATOM 715 O O . LYS A 1 96 ? 16.395 -8.031 -7.440 1.00 90.38 96 LYS A O 1
ATOM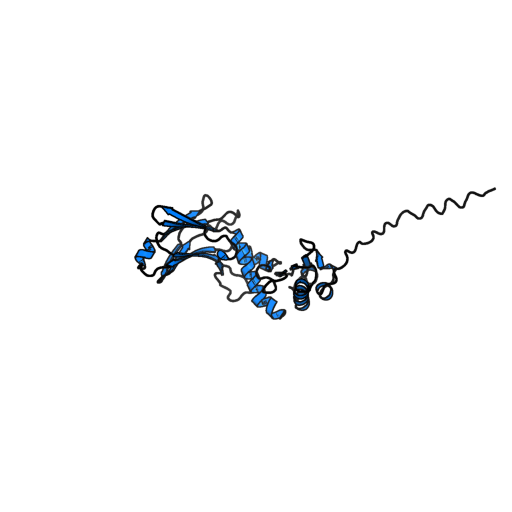 720 N N . ARG A 1 97 ? 18.480 -7.227 -7.156 1.00 86.88 97 ARG A N 1
ATOM 721 C CA . ARG A 1 97 ? 19.128 -8.524 -6.965 1.00 86.88 97 ARG A CA 1
ATOM 722 C C . ARG A 1 97 ? 18.502 -9.228 -5.759 1.00 86.88 97 ARG A C 1
ATOM 724 O O . ARG A 1 97 ? 18.358 -8.632 -4.695 1.00 86.88 97 ARG A O 1
ATOM 731 N N . ASN A 1 98 ? 18.129 -10.494 -5.938 1.00 82.62 98 ASN A N 1
ATOM 732 C CA . ASN A 1 98 ? 17.469 -11.344 -4.935 1.00 82.62 98 ASN A CA 1
ATOM 733 C C . ASN A 1 98 ? 16.021 -10.969 -4.562 1.00 82.62 98 ASN A C 1
ATOM 735 O O . ASN A 1 98 ? 15.487 -11.528 -3.603 1.00 82.62 98 ASN A O 1
ATOM 739 N N . ALA A 1 99 ? 15.349 -10.073 -5.292 1.00 79.25 99 ALA A N 1
ATOM 740 C CA . ALA A 1 99 ? 13.913 -9.896 -5.089 1.00 79.25 99 ALA A CA 1
ATOM 741 C C . ALA A 1 99 ? 13.158 -11.170 -5.513 1.00 79.25 99 ALA A C 1
ATOM 743 O O . ALA A 1 99 ? 13.373 -11.696 -6.605 1.00 79.25 99 ALA A O 1
ATOM 744 N N . LEU A 1 100 ? 12.255 -11.654 -4.652 1.00 68.81 100 LEU A N 1
ATOM 745 C CA . LEU A 1 100 ? 11.452 -12.865 -4.894 1.00 68.81 100 LEU A CA 1
ATOM 746 C C . LEU A 1 100 ? 10.463 -12.715 -6.068 1.00 68.81 100 LEU A C 1
ATOM 748 O O . LEU A 1 100 ? 9.951 -13.709 -6.574 1.00 68.81 100 LEU A O 1
ATOM 752 N N . ALA A 1 101 ? 10.195 -11.479 -6.495 1.00 70.88 101 ALA A N 1
ATOM 753 C CA . ALA A 1 101 ? 9.410 -11.123 -7.671 1.00 70.88 101 ALA A CA 1
ATOM 754 C C . ALA A 1 101 ? 10.046 -9.896 -8.347 1.00 70.88 101 ALA A C 1
ATOM 756 O O . ALA A 1 101 ? 10.574 -9.027 -7.649 1.00 70.88 101 ALA A O 1
ATOM 757 N N . GLN A 1 102 ? 10.002 -9.830 -9.681 1.00 75.69 102 GLN A N 1
ATOM 758 C CA . GLN A 1 102 ? 10.467 -8.680 -10.466 1.00 75.69 102 GLN A CA 1
ATOM 759 C C . GLN A 1 102 ? 9.284 -8.002 -11.175 1.00 75.69 102 GLN A C 1
ATOM 761 O O . GLN A 1 102 ? 8.448 -8.714 -11.742 1.00 75.69 102 GLN A O 1
ATOM 766 N N . PRO A 1 103 ? 9.221 -6.658 -11.187 1.00 76.12 103 PRO A N 1
ATOM 767 C CA . PRO A 1 103 ? 10.023 -5.743 -10.368 1.00 76.12 103 PRO A CA 1
ATOM 768 C C . PRO A 1 103 ? 9.680 -5.932 -8.876 1.00 76.12 103 PRO A C 1
ATOM 770 O O . PRO A 1 103 ? 8.667 -6.555 -8.541 1.00 76.12 103 PRO A O 1
ATOM 773 N N . ALA A 1 104 ? 10.533 -5.459 -7.965 1.00 65.19 104 ALA A N 1
ATOM 774 C CA . ALA A 1 104 ? 10.267 -5.621 -6.536 1.00 65.19 104 ALA A CA 1
ATOM 775 C C . ALA A 1 104 ? 8.915 -4.972 -6.150 1.00 65.19 104 ALA A C 1
ATOM 777 O O . ALA A 1 104 ? 8.546 -3.908 -6.627 1.00 65.19 104 ALA A O 1
ATOM 778 N N . LYS A 1 105 ? 8.132 -5.610 -5.271 1.00 53.22 105 LYS A N 1
ATOM 779 C CA . LYS A 1 105 ? 6.739 -5.194 -4.994 1.00 53.22 105 LYS A CA 1
ATOM 780 C C . LYS A 1 105 ? 6.591 -3.727 -4.537 1.00 53.22 105 LYS A C 1
ATOM 782 O O . LYS A 1 105 ? 5.559 -3.120 -4.788 1.00 53.22 105 LYS A O 1
ATOM 787 N N . THR A 1 106 ? 7.609 -3.178 -3.877 1.00 49.72 106 THR A N 1
ATOM 788 C CA . THR A 1 106 ? 7.656 -1.809 -3.324 1.00 49.72 106 THR A CA 1
ATOM 789 C C . THR A 1 106 ? 8.428 -0.827 -4.212 1.00 49.72 106 THR A C 1
ATOM 791 O O . THR A 1 106 ? 8.835 0.232 -3.752 1.00 49.72 106 THR A O 1
ATOM 794 N N . SER A 1 107 ? 8.717 -1.199 -5.458 1.00 53.47 107 SER A N 1
ATOM 795 C CA . SER A 1 107 ? 9.642 -0.474 -6.334 1.00 53.47 107 SER A CA 1
ATOM 796 C C . SER A 1 107 ? 8.942 0.221 -7.507 1.00 53.47 107 SER A C 1
ATOM 798 O O . SER A 1 107 ? 9.588 0.749 -8.414 1.00 53.47 107 SER A O 1
ATOM 800 N N . LEU A 1 108 ? 7.606 0.216 -7.470 1.00 59.69 108 LEU A N 1
ATOM 801 C CA . LEU A 1 108 ? 6.737 0.921 -8.396 1.00 59.69 108 LEU A CA 1
ATOM 802 C C . LEU A 1 108 ? 6.525 2.351 -7.892 1.00 59.69 108 LEU A C 1
ATOM 804 O O . LEU A 1 108 ? 5.696 2.593 -7.018 1.00 59.69 108 LEU A O 1
ATOM 808 N N . THR A 1 109 ? 7.307 3.288 -8.420 1.00 59.25 109 THR A N 1
ATOM 809 C CA . THR A 1 109 ? 7.225 4.719 -8.087 1.00 59.25 109 THR A CA 1
ATOM 810 C C . THR A 1 109 ? 6.740 5.540 -9.291 1.00 59.25 109 THR A C 1
ATOM 812 O O . THR A 1 109 ? 6.427 5.001 -10.349 1.00 59.25 109 THR A O 1
ATOM 815 N N . TYR A 1 110 ? 6.553 6.843 -9.113 1.00 55.44 110 TYR A N 1
ATOM 816 C CA . TYR A 1 110 ? 5.700 7.713 -9.933 1.00 55.44 110 TYR A CA 1
ATOM 817 C C . TYR A 1 110 ? 6.251 8.084 -11.326 1.00 55.44 110 TYR A C 1
ATOM 819 O O . TYR A 1 110 ? 7.442 8.345 -11.489 1.00 55.44 110 TYR A O 1
ATOM 827 N N . GLY A 1 111 ? 5.326 8.210 -12.291 1.00 50.72 111 GLY A N 1
ATOM 828 C CA . GLY A 1 111 ? 5.436 8.965 -13.545 1.00 50.72 111 GLY A CA 1
ATOM 829 C C . GLY A 1 111 ? 4.089 9.629 -13.932 1.00 50.72 111 GLY A C 1
ATOM 830 O O . GLY A 1 111 ? 3.019 9.056 -13.735 1.00 50.72 111 GLY A O 1
ATOM 831 N N . THR A 1 112 ? 4.158 10.884 -14.401 1.00 54.91 112 THR A N 1
ATOM 832 C CA . THR A 1 112 ? 3.127 11.774 -15.010 1.00 54.91 112 THR A CA 1
ATOM 833 C C . THR A 1 112 ? 1.661 11.761 -14.506 1.00 54.91 112 THR A C 1
ATOM 835 O O . THR A 1 112 ? 1.292 12.622 -13.702 1.00 54.91 112 THR A O 1
ATOM 838 N N . GLU A 1 113 ? 0.769 10.910 -15.031 1.00 55.84 113 GLU A N 1
ATOM 839 C CA . GLU A 1 113 ? -0.699 11.072 -14.910 1.00 55.84 113 GLU A CA 1
ATOM 840 C C . GLU A 1 113 ? -1.324 10.374 -13.696 1.00 55.84 113 GLU A C 1
ATOM 842 O O . GLU A 1 113 ? -2.239 10.914 -13.061 1.00 55.84 113 GLU A O 1
ATOM 847 N N . LEU A 1 114 ? -0.796 9.210 -13.311 1.00 60.31 114 LEU A N 1
ATOM 848 C CA . LEU A 1 114 ? -1.241 8.513 -12.105 1.00 60.31 114 LEU A CA 1
ATOM 849 C C . LEU A 1 114 ? -0.945 9.342 -10.854 1.00 60.31 114 LEU A C 1
ATOM 851 O O . LEU A 1 114 ? -1.800 9.461 -9.979 1.00 60.31 114 LEU A O 1
ATOM 855 N N . TYR A 1 115 ? 0.201 10.024 -10.832 1.00 60.56 115 TYR A N 1
ATOM 856 C CA . TYR A 1 115 ? 0.591 10.939 -9.760 1.00 60.56 115 TYR A CA 1
ATOM 857 C C . TYR A 1 115 ? -0.470 12.016 -9.479 1.00 60.56 115 TYR A C 1
ATOM 859 O O . TYR A 1 115 ? -0.785 12.288 -8.321 1.00 60.56 115 TYR A O 1
ATOM 867 N N . LYS A 1 116 ? -1.066 12.607 -10.524 1.00 61.69 116 LYS A N 1
ATOM 868 C CA . LYS A 1 116 ? -2.126 13.615 -10.357 1.00 61.69 116 LYS A CA 1
ATOM 869 C C . LYS A 1 116 ? -3.385 13.021 -9.740 1.00 61.69 116 LYS A C 1
ATOM 871 O O . LYS A 1 116 ? -4.026 13.691 -8.943 1.00 61.69 116 LYS A O 1
ATOM 876 N N . SER A 1 117 ? -3.734 11.788 -10.102 1.00 66.31 117 SER A N 1
ATOM 877 C CA . SER A 1 117 ? -4.928 11.117 -9.579 1.00 66.31 117 SER A CA 1
ATOM 878 C C . SER A 1 117 ? -4.747 10.704 -8.118 1.00 66.31 117 SER A C 1
ATOM 880 O O . SER A 1 117 ? -5.668 10.852 -7.324 1.00 66.31 117 SER A O 1
ATOM 882 N N . VAL A 1 118 ? -3.557 10.245 -7.715 1.00 64.88 118 VAL A N 1
ATOM 883 C CA . VAL A 1 118 ? -3.331 9.819 -6.323 1.00 64.88 118 VAL A CA 1
ATOM 884 C C . VAL A 1 118 ? -3.208 10.992 -5.350 1.00 64.88 118 VAL A C 1
ATOM 886 O O . VAL A 1 118 ? -3.720 10.908 -4.239 1.00 64.88 118 VAL A O 1
ATOM 889 N N . ASN A 1 119 ? -2.612 12.109 -5.778 1.00 63.81 119 ASN A N 1
ATOM 890 C CA . ASN A 1 119 ? -2.421 13.294 -4.931 1.00 63.81 119 ASN A CA 1
ATOM 891 C C . ASN A 1 119 ? -3.639 14.226 -4.861 1.00 63.81 119 ASN A C 1
ATOM 893 O O . ASN A 1 119 ? -3.559 15.313 -4.283 1.00 63.81 119 ASN A O 1
ATOM 897 N N . GLN A 1 120 ? -4.772 13.830 -5.444 1.00 69.94 120 GLN A N 1
ATOM 898 C CA . GLN A 1 120 ? -6.027 14.521 -5.181 1.00 69.94 120 GLN A CA 1
ATOM 899 C C . GLN A 1 120 ? -6.444 14.335 -3.716 1.00 69.94 120 GLN A C 1
ATOM 901 O O . GLN A 1 120 ? -6.146 13.309 -3.101 1.00 69.94 120 GLN A O 1
ATOM 906 N N . PRO A 1 121 ? -7.142 15.318 -3.129 1.00 69.12 121 PRO A N 1
ATOM 907 C CA . PRO A 1 121 ? -7.673 15.181 -1.785 1.00 69.12 121 PRO A CA 1
ATOM 908 C C . PRO A 1 121 ? -8.785 14.129 -1.750 1.00 69.12 121 PRO A C 1
ATOM 910 O O . PRO A 1 121 ? -9.945 14.417 -2.044 1.00 69.12 121 PRO A O 1
ATOM 913 N N . TRP A 1 122 ? -8.432 12.906 -1.365 1.00 73.38 122 TRP A N 1
ATOM 914 C CA . TRP A 1 122 ? -9.392 11.823 -1.184 1.00 73.38 122 TRP A CA 1
ATOM 915 C C . TRP A 1 122 ? -10.016 11.858 0.212 1.00 73.38 122 TRP A C 1
ATOM 917 O O . TRP A 1 122 ? -9.301 12.102 1.183 1.00 73.38 122 TRP A O 1
ATOM 927 N N . PRO A 1 123 ? -11.325 11.586 0.358 1.00 74.31 123 PRO A N 1
ATOM 928 C CA . PRO A 1 123 ? -11.923 11.278 1.650 1.00 74.31 123 PRO A CA 1
ATOM 929 C C . PRO A 1 123 ? -11.445 9.913 2.151 1.00 74.31 123 PRO A C 1
ATOM 931 O O . PRO A 1 123 ? -11.411 8.934 1.402 1.00 74.31 123 PRO A O 1
ATOM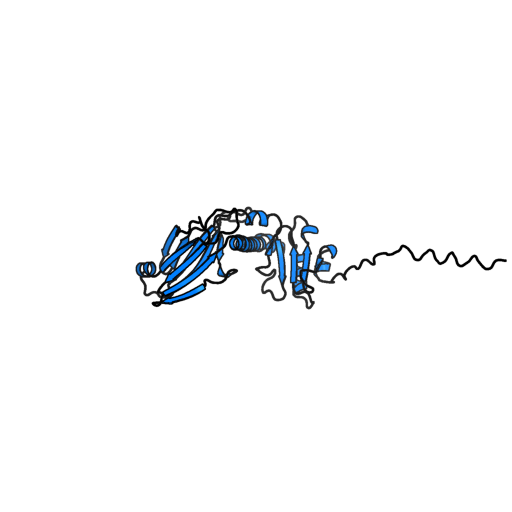 934 N N . TRP A 1 124 ? -11.120 9.824 3.434 1.00 77.25 124 TRP A N 1
ATOM 935 C CA . TRP A 1 124 ? -10.652 8.594 4.061 1.00 77.25 124 TRP A CA 1
ATOM 936 C C . TRP A 1 124 ? -11.197 8.478 5.479 1.00 77.25 124 TRP A C 1
ATOM 938 O O . TRP A 1 124 ? -11.374 9.480 6.172 1.00 77.25 124 TRP A O 1
ATOM 948 N N . THR A 1 125 ? -11.480 7.247 5.898 1.00 80.94 125 THR A N 1
ATOM 949 C CA . THR A 1 125 ? -11.924 6.923 7.255 1.00 80.94 125 THR A CA 1
ATOM 950 C C . THR A 1 125 ? -10.971 5.933 7.905 1.00 80.94 125 THR A C 1
ATOM 952 O O . THR A 1 125 ? -10.363 5.083 7.245 1.00 80.94 125 THR A O 1
ATOM 955 N N . GLY A 1 126 ? -10.808 6.072 9.217 1.00 81.38 126 GLY A N 1
ATOM 956 C CA . GLY A 1 126 ? -10.065 5.121 10.022 1.00 81.38 126 GLY A CA 1
ATOM 957 C C . GLY A 1 126 ? -10.935 3.921 10.357 1.00 81.38 126 GLY A C 1
ATOM 958 O O . GLY A 1 126 ? -12.128 4.071 10.624 1.00 81.38 126 GLY A O 1
ATOM 959 N N . PHE A 1 127 ? -10.345 2.730 10.340 1.00 87.00 127 PHE A N 1
ATOM 960 C CA . PHE A 1 127 ? -11.057 1.488 10.597 1.00 87.00 127 PHE A CA 1
ATOM 961 C C . PHE A 1 127 ? -10.233 0.574 11.503 1.00 87.00 127 PHE A C 1
ATOM 963 O O . PHE A 1 127 ? -9.116 0.189 11.164 1.00 87.00 127 PHE A O 1
ATOM 970 N N . LEU A 1 128 ? -10.785 0.208 12.658 1.00 88.00 128 LEU A N 1
ATOM 971 C CA . LEU A 1 128 ? -10.190 -0.779 13.556 1.00 88.00 128 LEU A CA 1
ATOM 972 C C . LEU A 1 128 ? -10.993 -2.067 13.490 1.00 88.00 128 LEU A C 1
ATOM 974 O O . LEU A 1 128 ? -12.205 -2.059 13.697 1.00 88.00 128 LEU A O 1
ATOM 978 N N . ILE A 1 129 ? -10.304 -3.176 13.247 1.00 90.56 129 ILE A N 1
ATOM 979 C CA . ILE A 1 129 ? -10.854 -4.521 13.365 1.00 90.56 129 ILE A CA 1
ATOM 980 C C . ILE A 1 129 ? -10.257 -5.152 14.615 1.00 90.56 129 ILE A C 1
ATOM 982 O O . ILE A 1 129 ? -9.050 -5.385 14.699 1.00 90.56 129 ILE A O 1
ATOM 986 N N . ILE A 1 130 ? -11.116 -5.436 15.584 1.00 91.00 130 ILE A N 1
ATOM 987 C CA . ILE A 1 130 ? -10.756 -6.021 16.870 1.00 91.00 130 ILE A CA 1
ATOM 988 C C . ILE A 1 130 ? -11.386 -7.403 16.925 1.00 91.00 130 ILE A C 1
ATOM 990 O O . ILE A 1 130 ? -12.607 -7.525 16.844 1.00 91.00 130 ILE A O 1
ATOM 994 N N . THR A 1 131 ? -10.577 -8.447 17.065 1.00 91.50 131 THR A N 1
ATOM 995 C CA . THR A 1 131 ? -11.083 -9.822 17.154 1.00 91.50 131 THR A CA 1
ATOM 996 C C . THR A 1 131 ? -10.750 -10.404 18.514 1.00 91.50 131 THR A C 1
ATOM 998 O O . THR A 1 131 ? -9.586 -10.405 18.923 1.00 91.50 131 THR A O 1
ATOM 1001 N N . LYS A 1 132 ? -11.771 -10.897 19.220 1.00 88.94 132 LYS A N 1
ATOM 1002 C CA . LYS A 1 132 ? -11.596 -11.564 20.511 1.00 88.94 132 LYS A CA 1
ATOM 1003 C C . LYS A 1 132 ? -10.797 -12.851 20.313 1.00 88.94 132 LYS A C 1
ATOM 1005 O O . LYS A 1 132 ? -11.106 -13.638 19.421 1.00 88.94 132 LYS A O 1
ATOM 1010 N N . GLN A 1 133 ? -9.771 -13.063 21.134 1.00 86.25 133 GLN A N 1
ATOM 1011 C CA . GLN A 1 133 ? -8.989 -14.304 21.075 1.00 86.25 133 GLN A CA 1
ATOM 1012 C C . GLN A 1 133 ? -9.664 -15.441 21.841 1.00 86.25 133 GLN A C 1
ATOM 1014 O O . GLN A 1 133 ? -9.506 -16.603 21.485 1.00 86.25 133 GLN A O 1
ATOM 1019 N N . ASN A 1 134 ? -10.461 -15.103 22.856 1.00 76.12 134 ASN A N 1
ATOM 1020 C CA . ASN A 1 134 ? -11.141 -16.079 23.693 1.00 76.12 134 ASN A CA 1
ATOM 1021 C C . ASN A 1 134 ? -12.659 -16.023 23.491 1.00 76.12 134 ASN A C 1
ATOM 1023 O O . ASN A 1 134 ? -13.265 -14.951 23.461 1.00 76.12 134 ASN A O 1
ATOM 1027 N N . THR A 1 135 ? -13.291 -17.190 23.383 1.00 67.62 135 THR A N 1
ATOM 1028 C CA . THR A 1 135 ? -14.722 -17.326 23.062 1.00 67.62 135 THR A CA 1
ATOM 1029 C C . THR A 1 135 ? -15.656 -17.194 24.266 1.00 67.62 135 THR A C 1
ATOM 1031 O O . THR A 1 135 ? -16.866 -17.146 24.074 1.00 67.62 135 THR A O 1
ATOM 1034 N N . PHE A 1 136 ? -15.130 -17.097 25.494 1.00 79.06 136 PHE A N 1
ATOM 1035 C CA . PHE A 1 136 ? -15.946 -17.104 26.717 1.00 79.06 136 PHE A CA 1
ATOM 1036 C C . PHE A 1 136 ? -16.766 -15.824 26.945 1.00 79.06 136 PHE A C 1
ATOM 1038 O O . PHE A 1 136 ? -17.712 -15.843 27.728 1.00 79.06 136 PHE A O 1
ATOM 1045 N N . LEU A 1 137 ? -16.417 -14.710 26.292 1.00 82.25 137 LEU A N 1
ATOM 1046 C CA . LEU A 1 137 ? -17.179 -13.468 26.400 1.00 82.25 137 LEU A CA 1
ATOM 1047 C C . LEU A 1 137 ? -18.369 -13.473 25.435 1.00 82.25 137 LEU A C 1
ATOM 1049 O O . LEU A 1 137 ? -18.211 -13.648 24.220 1.00 82.25 137 LEU A O 1
ATOM 1053 N N . THR A 1 138 ? -19.550 -13.179 25.977 1.00 87.25 138 THR A N 1
ATOM 1054 C CA . THR A 1 138 ? -20.716 -12.779 25.179 1.00 87.25 138 THR A CA 1
ATOM 1055 C C . THR A 1 138 ? -20.424 -11.488 24.410 1.00 87.25 138 THR A C 1
ATOM 1057 O O . THR A 1 138 ? -19.539 -10.711 24.782 1.00 87.25 138 THR A O 1
ATOM 1060 N N . THR A 1 139 ? -21.194 -11.222 23.354 1.00 83.44 139 THR A N 1
ATOM 1061 C CA . THR A 1 139 ? -21.100 -9.989 22.555 1.00 83.44 139 THR A CA 1
ATOM 1062 C C . THR A 1 139 ? -21.159 -8.732 23.427 1.00 83.44 139 THR A C 1
ATOM 1064 O O . THR A 1 139 ? -20.343 -7.828 23.257 1.00 83.44 139 THR A O 1
ATOM 1067 N N . ASP A 1 140 ? -22.053 -8.699 24.418 1.00 87.38 140 ASP A N 1
ATOM 1068 C CA . ASP A 1 140 ? -22.211 -7.558 25.325 1.00 87.38 140 ASP A CA 1
ATOM 1069 C C . ASP A 1 140 ? -21.027 -7.385 26.275 1.00 87.38 140 ASP A C 1
ATOM 1071 O O . ASP A 1 140 ? -20.583 -6.262 26.526 1.00 87.38 140 ASP A O 1
ATOM 1075 N N . GLN A 1 141 ? -20.489 -8.486 26.804 1.00 88.56 141 GLN A N 1
ATOM 1076 C CA . GLN A 1 141 ? -19.299 -8.429 27.650 1.00 88.56 141 GLN A CA 1
ATOM 1077 C C . GLN A 1 141 ? -18.079 -7.981 26.844 1.00 88.56 141 GLN A C 1
ATOM 1079 O O . GLN A 1 141 ? -17.315 -7.142 27.312 1.00 88.56 141 GLN A O 1
ATOM 1084 N N . PHE A 1 142 ? -17.929 -8.476 25.614 1.00 88.00 142 PHE A N 1
ATOM 1085 C CA . PHE A 1 142 ? -16.876 -8.033 24.708 1.00 88.00 142 PHE A CA 1
ATOM 1086 C C . PHE A 1 142 ? -17.029 -6.547 24.359 1.00 88.00 142 PHE A C 1
ATOM 1088 O O . PHE A 1 142 ? -16.059 -5.798 24.417 1.00 88.00 142 PHE A O 1
ATOM 1095 N N . ASN A 1 143 ? -18.254 -6.081 24.101 1.00 86.38 143 ASN A N 1
ATOM 1096 C CA . ASN A 1 143 ? -18.544 -4.671 23.848 1.00 86.38 143 ASN A CA 1
ATOM 1097 C C . ASN A 1 143 ? -18.103 -3.755 25.003 1.00 86.38 143 ASN A C 1
ATOM 1099 O O . ASN A 1 143 ? -17.538 -2.692 24.748 1.00 86.38 143 ASN A O 1
ATOM 1103 N N . LYS A 1 144 ? -18.344 -4.178 26.252 1.00 88.19 144 LYS A N 1
ATOM 1104 C CA . LYS A 1 144 ? -17.979 -3.446 27.478 1.00 88.19 144 LYS A CA 1
ATOM 1105 C C . LYS A 1 144 ? -16.487 -3.532 27.816 1.00 88.19 144 LYS A C 1
ATOM 1107 O O . LYS A 1 144 ? -15.966 -2.625 28.454 1.00 88.19 144 LYS A O 1
ATOM 1112 N N . ALA A 1 145 ? -15.812 -4.601 27.397 1.00 86.88 145 ALA A N 1
ATOM 1113 C CA . ALA A 1 145 ? -14.383 -4.818 27.631 1.00 86.88 145 ALA A CA 1
ATOM 1114 C C . ALA A 1 145 ? -13.474 -3.988 26.705 1.00 86.88 145 ALA A C 1
ATOM 1116 O O . ALA A 1 145 ? -12.265 -3.924 26.934 1.00 86.88 145 ALA A O 1
ATOM 1117 N N . ILE A 1 146 ? -14.032 -3.382 25.652 1.00 88.81 146 ILE A N 1
ATOM 1118 C CA . ILE A 1 146 ? -13.310 -2.514 24.720 1.00 88.81 146 ILE A CA 1
ATOM 1119 C C . ILE A 1 146 ? -13.678 -1.060 24.994 1.00 88.81 146 ILE A C 1
ATOM 1121 O O . ILE A 1 146 ? -14.783 -0.617 24.669 1.00 88.81 146 ILE A O 1
ATOM 1125 N N . ASN A 1 147 ? -12.716 -0.304 25.514 1.00 87.75 147 ASN A N 1
ATOM 1126 C CA . ASN A 1 147 ? -12.792 1.145 25.589 1.00 87.75 147 ASN A CA 1
ATOM 1127 C C . ASN A 1 147 ? -11.924 1.754 24.485 1.00 87.75 147 ASN A C 1
ATOM 1129 O O . ASN A 1 147 ? -10.744 1.428 24.372 1.00 87.75 147 ASN A O 1
ATOM 1133 N N . ILE A 1 148 ? -12.499 2.639 23.673 1.00 85.81 148 ILE A N 1
ATOM 1134 C CA . ILE A 1 148 ? -11.757 3.363 22.643 1.00 85.81 148 ILE A CA 1
ATOM 1135 C C . ILE A 1 148 ? -11.838 4.860 22.895 1.00 85.81 148 ILE A C 1
ATOM 1137 O O . ILE A 1 148 ? -12.921 5.437 22.994 1.00 85.81 148 ILE A O 1
ATOM 1141 N N . LYS A 1 149 ? -10.672 5.490 22.947 1.00 83.75 149 LYS A N 1
ATOM 1142 C CA . LYS A 1 149 ? -10.518 6.934 22.992 1.00 83.75 149 LYS A CA 1
ATOM 1143 C C . LYS A 1 149 ? -9.829 7.382 21.713 1.00 83.75 149 LYS A C 1
ATOM 1145 O O . LYS A 1 149 ? -8.785 6.862 21.332 1.00 83.75 149 LYS A O 1
ATOM 1150 N N . LEU A 1 150 ? -10.420 8.361 21.046 1.00 80.38 150 LEU A N 1
ATOM 1151 C CA . LEU A 1 150 ? -9.828 8.990 19.873 1.00 80.38 150 LEU A CA 1
ATOM 1152 C C . LEU A 1 150 ? -9.347 10.376 20.273 1.00 80.38 150 LEU A C 1
ATOM 1154 O O . LEU A 1 150 ? -10.096 11.125 20.900 1.00 80.38 150 LEU A O 1
ATOM 1158 N N . THR A 1 151 ? -8.110 10.706 19.916 1.00 74.69 151 THR A N 1
ATOM 1159 C CA . THR A 1 151 ? -7.526 12.013 20.212 1.00 74.69 151 THR A CA 1
ATOM 1160 C C . THR A 1 151 ? -7.069 12.650 18.908 1.00 74.69 151 THR A C 1
ATOM 1162 O O . THR A 1 151 ? -6.270 12.089 18.158 1.00 74.69 151 THR A O 1
ATOM 1165 N N . ALA A 1 152 ? -7.615 13.827 18.617 1.00 66.38 152 ALA A N 1
ATOM 1166 C CA . ALA A 1 152 ? -7.114 14.665 17.542 1.00 66.38 152 ALA A CA 1
ATOM 1167 C C . ALA A 1 152 ? -5.689 15.126 17.875 1.00 66.38 152 ALA A C 1
ATOM 1169 O O . ALA A 1 152 ? -5.429 15.532 19.007 1.00 66.38 152 ALA A O 1
ATOM 1170 N N . ILE A 1 153 ? -4.774 15.070 16.906 1.00 66.31 153 ILE A N 1
ATOM 1171 C CA . ILE A 1 153 ? -3.378 15.475 17.137 1.00 66.31 153 ILE A CA 1
ATOM 1172 C C . ILE A 1 153 ? -3.206 16.991 17.000 1.00 66.31 153 ILE A C 1
ATOM 1174 O O . ILE A 1 153 ? -2.346 17.569 17.660 1.00 66.31 153 ILE A O 1
ATOM 1178 N N . ASN A 1 154 ? -4.063 17.656 16.218 1.00 63.41 154 ASN A N 1
ATOM 1179 C CA . ASN A 1 154 ? -4.034 19.106 16.053 1.00 63.41 154 ASN A CA 1
ATOM 1180 C C . ASN A 1 154 ? -5.252 19.789 16.683 1.00 63.41 154 ASN A C 1
ATOM 1182 O O . ASN A 1 154 ? -6.366 19.263 16.702 1.00 63.41 154 ASN A O 1
ATOM 1186 N N . THR A 1 155 ? -5.043 21.012 17.163 1.00 58.47 155 THR A N 1
ATOM 1187 C CA . THR A 1 155 ? -6.102 21.866 17.708 1.00 58.47 155 THR A CA 1
ATOM 1188 C C . THR A 1 155 ? -7.131 22.216 16.628 1.00 58.47 155 THR A C 1
ATOM 1190 O O . THR A 1 155 ? -6.768 22.700 15.560 1.00 58.47 155 THR A O 1
ATOM 1193 N N . GLY A 1 156 ? -8.420 22.012 16.922 1.00 58.03 156 GLY A N 1
ATOM 1194 C CA . GLY A 1 156 ? -9.534 22.291 16.001 1.00 58.03 156 GLY A CA 1
ATOM 1195 C C . GLY A 1 156 ? -10.021 21.081 15.198 1.00 58.03 156 GLY A C 1
ATOM 1196 O O . GLY A 1 156 ? -11.032 21.180 14.503 1.00 58.03 156 GLY A O 1
ATOM 1197 N N . ASP A 1 157 ? -9.353 19.933 15.326 1.00 62.00 157 ASP A N 1
ATOM 1198 C CA . ASP A 1 157 ? -9.757 18.703 14.659 1.00 62.00 157 ASP A CA 1
ATOM 1199 C C . ASP A 1 157 ? -10.853 17.933 15.428 1.00 62.00 157 ASP A C 1
ATOM 1201 O O . ASP A 1 157 ? -10.869 17.872 16.657 1.00 62.00 157 ASP A O 1
ATOM 1205 N N . ILE A 1 158 ? -11.775 17.301 14.693 1.00 64.69 158 ILE A N 1
ATOM 1206 C CA . ILE A 1 158 ? -12.822 16.421 15.227 1.00 64.69 158 ILE A CA 1
ATOM 1207 C C . ILE A 1 158 ? -12.374 14.960 15.112 1.00 64.69 158 ILE A C 1
ATOM 1209 O O . ILE A 1 158 ? -12.395 14.387 14.022 1.00 64.69 158 ILE A O 1
ATOM 1213 N N . ALA A 1 159 ? -12.071 14.331 16.247 1.00 71.88 159 ALA A N 1
ATOM 1214 C CA . ALA A 1 159 ? -11.893 12.885 16.356 1.00 71.88 159 ALA A CA 1
ATOM 1215 C C . ALA A 1 159 ? -13.152 12.263 16.982 1.00 71.88 159 ALA A C 1
ATOM 1217 O O . ALA A 1 159 ? -13.499 12.561 18.124 1.00 71.88 159 ALA A O 1
ATOM 1218 N N . LYS A 1 160 ? -13.873 11.425 16.228 1.00 79.75 160 LYS A N 1
ATOM 1219 C CA . LYS A 1 160 ? -15.090 10.756 16.720 1.00 79.75 160 LYS A CA 1
ATOM 1220 C C . LYS A 1 160 ? -15.268 9.369 16.119 1.00 79.75 160 LYS A C 1
ATOM 1222 O O . LYS A 1 160 ? -14.940 9.155 14.952 1.00 79.75 160 LYS A O 1
ATOM 1227 N N . VAL A 1 161 ? -15.845 8.462 16.904 1.00 85.38 161 VAL A N 1
ATOM 1228 C CA . VAL A 1 161 ? -16.336 7.172 16.409 1.00 85.38 161 VAL A CA 1
ATOM 1229 C C . VAL A 1 161 ? -17.571 7.445 15.552 1.00 85.38 161 VAL A C 1
ATOM 1231 O O . VAL A 1 161 ? -18.494 8.129 15.990 1.00 85.38 161 VAL A O 1
ATOM 1234 N N . LEU A 1 162 ? -17.557 6.956 14.316 1.00 85.94 162 LEU A N 1
ATOM 1235 C CA . LEU A 1 162 ? -18.650 7.072 13.353 1.00 85.94 162 LEU A CA 1
ATOM 1236 C C . LEU A 1 162 ? -19.610 5.895 13.475 1.00 85.94 162 LEU A C 1
ATOM 1238 O O . LEU A 1 162 ? -20.823 6.085 13.509 1.00 85.94 162 LEU A O 1
ATOM 1242 N N . SER A 1 163 ? -19.065 4.685 13.560 1.00 88.25 163 SER A N 1
ATOM 1243 C CA . SER A 1 163 ? -19.855 3.469 13.690 1.00 88.25 163 SER A CA 1
ATOM 1244 C C . SER A 1 163 ? -19.109 2.416 14.505 1.00 88.25 163 SER A C 1
ATOM 1246 O O . SER A 1 163 ? -17.877 2.378 14.548 1.00 88.25 163 SER A O 1
ATOM 1248 N N . LYS A 1 164 ? -19.880 1.561 15.178 1.00 89.44 164 LYS A N 1
ATOM 1249 C CA . LYS A 1 164 ? -19.395 0.383 15.895 1.00 89.44 164 LYS A CA 1
ATOM 1250 C C . LYS A 1 164 ? -20.289 -0.785 15.507 1.00 89.44 164 LYS A C 1
ATOM 1252 O O . LYS A 1 164 ? -21.468 -0.789 15.846 1.00 89.44 164 LYS A O 1
ATOM 1257 N N . THR A 1 165 ? -19.732 -1.752 14.791 1.00 89.25 165 THR A N 1
ATOM 1258 C CA . THR A 1 165 ? -20.448 -2.957 14.355 1.00 89.25 165 THR A CA 1
ATOM 1259 C C . THR A 1 165 ? -19.828 -4.165 15.032 1.00 89.25 165 THR A C 1
ATOM 1261 O O . THR A 1 165 ? -18.607 -4.309 15.022 1.00 89.25 165 THR A O 1
ATOM 1264 N N . ILE A 1 166 ? -20.648 -5.029 15.628 1.00 88.88 166 ILE A N 1
ATOM 1265 C CA . ILE A 1 166 ? -20.178 -6.254 16.279 1.00 88.88 166 ILE A CA 1
ATOM 1266 C C . ILE A 1 166 ? -20.846 -7.442 15.600 1.00 88.88 166 ILE A C 1
ATOM 1268 O O . ILE A 1 166 ? -22.071 -7.502 15.527 1.00 88.88 166 ILE A O 1
ATOM 1272 N N . ALA A 1 167 ? -20.031 -8.369 15.113 1.00 87.12 167 ALA A N 1
ATOM 1273 C CA . ALA A 1 167 ? -20.462 -9.623 14.517 1.00 87.12 167 ALA A CA 1
ATOM 1274 C C . ALA A 1 167 ? -19.622 -10.752 15.122 1.00 87.12 167 ALA A C 1
ATOM 1276 O O . ALA A 1 167 ? -18.400 -10.767 14.976 1.00 87.12 167 ALA A O 1
ATOM 1277 N N . ASP A 1 168 ? -20.280 -11.665 15.837 1.00 84.94 168 ASP A N 1
ATOM 1278 C CA . ASP A 1 168 ? -19.690 -12.832 16.502 1.00 84.94 168 ASP A CA 1
ATOM 1279 C C . ASP A 1 168 ? -18.488 -12.516 17.411 1.00 84.94 168 ASP A C 1
ATOM 1281 O O . ASP A 1 168 ? -18.603 -12.206 18.604 1.00 84.94 168 ASP A O 1
ATOM 1285 N N . ASN A 1 169 ? -17.296 -12.648 16.840 1.00 87.62 169 ASN A N 1
ATOM 1286 C CA . ASN A 1 169 ? -16.012 -12.550 17.511 1.00 87.62 169 ASN A CA 1
ATOM 1287 C C . ASN A 1 169 ? -15.273 -11.262 17.136 1.00 87.62 169 ASN A C 1
ATOM 1289 O O . ASN A 1 169 ? -14.181 -11.015 17.645 1.00 87.62 169 ASN A O 1
ATOM 1293 N N . THR A 1 170 ? -15.864 -10.444 16.268 1.00 89.69 170 THR A N 1
ATOM 1294 C CA . THR A 1 170 ? -15.222 -9.295 15.645 1.00 89.69 170 THR A CA 1
ATOM 1295 C C . THR A 1 170 ? -16.019 -8.026 15.903 1.00 89.69 170 THR A C 1
ATOM 1297 O O . THR A 1 170 ? -17.236 -7.968 15.744 1.00 89.69 170 THR A O 1
ATOM 1300 N N . MET A 1 171 ? -15.301 -6.980 16.285 1.00 91.00 171 MET A N 1
ATOM 1301 C CA . MET A 1 171 ? -15.797 -5.622 16.410 1.00 91.00 171 MET A CA 1
ATOM 1302 C C . MET A 1 171 ? -15.070 -4.749 15.393 1.00 91.00 171 MET A C 1
ATOM 1304 O O . MET A 1 171 ? -13.843 -4.676 15.384 1.00 91.00 171 MET A O 1
ATOM 1308 N N . ALA A 1 172 ? -15.845 -4.087 14.546 1.00 91.31 172 ALA A N 1
ATOM 1309 C CA . ALA A 1 172 ? -15.379 -3.094 13.600 1.00 91.31 172 ALA A CA 1
ATOM 1310 C C . ALA A 1 172 ? -15.734 -1.698 14.115 1.00 91.31 172 ALA A C 1
ATOM 1312 O O . ALA A 1 172 ? -16.901 -1.425 14.411 1.00 91.31 172 ALA A O 1
ATOM 1313 N N . ILE A 1 173 ? -14.737 -0.825 14.222 1.00 88.94 173 ILE A N 1
ATOM 1314 C CA . ILE A 1 173 ? -14.916 0.566 14.636 1.00 88.94 173 ILE A CA 1
ATOM 1315 C C . ILE A 1 173 ? -14.470 1.467 13.497 1.00 88.94 173 ILE A C 1
ATOM 1317 O O . ILE A 1 173 ? -13.299 1.463 13.125 1.00 88.94 173 ILE A O 1
ATOM 1321 N N . GLU A 1 174 ? -15.397 2.258 12.975 1.00 88.31 174 GLU A N 1
ATOM 1322 C CA . GLU A 1 174 ? -15.094 3.311 12.016 1.00 88.31 174 GLU A CA 1
ATOM 1323 C C . GLU A 1 174 ? -14.973 4.642 12.748 1.00 88.31 174 GLU A C 1
ATOM 1325 O O . GLU A 1 174 ? -15.788 4.957 13.619 1.00 88.31 174 GLU A O 1
ATOM 1330 N N . TYR A 1 175 ? -13.973 5.442 12.399 1.00 82.81 175 TYR A N 1
ATOM 1331 C CA . TYR A 1 175 ? -13.762 6.749 13.001 1.00 82.81 175 TYR A CA 1
ATOM 1332 C C . TYR A 1 175 ? -13.356 7.804 11.979 1.00 82.81 175 TYR A C 1
ATOM 1334 O O . TYR A 1 175 ? -12.759 7.512 10.940 1.00 82.81 175 TYR A O 1
ATOM 1342 N N . ASN A 1 176 ? -13.720 9.051 12.281 1.00 75.44 176 ASN A N 1
ATOM 1343 C CA . ASN A 1 176 ? -13.429 10.171 11.403 1.00 75.44 176 ASN A CA 1
ATOM 1344 C C . ASN A 1 176 ? -11.977 10.623 11.556 1.00 75.44 176 ASN A C 1
ATOM 1346 O O . ASN A 1 176 ? -11.456 10.701 12.671 1.00 75.44 176 ASN A O 1
ATOM 1350 N N . LEU A 1 177 ? -11.379 10.981 10.426 1.00 68.06 177 LEU A N 1
ATOM 1351 C CA . LEU A 1 177 ? -10.062 11.589 10.309 1.00 68.06 177 LEU A CA 1
ATOM 1352 C C . LEU A 1 177 ? -10.291 12.961 9.676 1.00 68.06 177 LEU A C 1
ATOM 1354 O O . LEU A 1 177 ? -11.055 13.095 8.722 1.00 68.06 177 LEU A O 1
ATOM 1358 N N . THR A 1 178 ? -9.747 14.021 10.253 1.00 56.66 178 THR A N 1
ATOM 1359 C CA . THR A 1 178 ? -10.133 15.380 9.864 1.00 56.66 178 THR A CA 1
ATOM 1360 C C . THR A 1 178 ? -9.737 15.749 8.431 1.00 56.66 178 THR A C 1
ATOM 1362 O O . THR A 1 178 ? -8.688 15.370 7.912 1.00 56.66 178 THR A O 1
ATOM 1365 N N . ALA A 1 179 ? -10.582 16.550 7.769 1.00 49.66 179 ALA A N 1
ATOM 1366 C CA . ALA A 1 179 ? -10.581 16.770 6.314 1.00 49.66 179 ALA A CA 1
ATOM 1367 C C . ALA A 1 179 ? -10.031 18.133 5.829 1.00 49.66 179 ALA A C 1
ATOM 1369 O O . ALA A 1 179 ? -10.079 18.434 4.647 1.00 49.66 179 ALA A O 1
ATOM 1370 N N . ASN A 1 180 ? -9.457 18.974 6.688 1.00 45.59 180 ASN A N 1
ATOM 1371 C CA . ASN A 1 180 ? -8.857 20.261 6.279 1.00 45.59 180 ASN A CA 1
ATOM 1372 C C . ASN A 1 180 ? -7.465 20.187 5.569 1.00 45.59 180 ASN A C 1
ATOM 1374 O O . ASN A 1 180 ? -6.411 20.285 6.185 1.00 45.59 180 ASN A O 1
ATOM 1378 N N . ILE A 1 181 ? -7.448 19.907 4.269 1.00 45.84 181 ILE A N 1
ATOM 1379 C CA . ILE A 1 181 ? -6.275 19.524 3.446 1.00 45.84 181 ILE A CA 1
ATOM 1380 C C . ILE A 1 181 ? -5.109 20.543 3.394 1.00 45.84 181 ILE A C 1
ATOM 1382 O O . ILE A 1 181 ? -4.024 20.191 2.943 1.00 45.84 181 ILE A O 1
ATOM 1386 N N . SER A 1 182 ? -5.265 21.775 3.878 1.00 46.06 182 SER A N 1
ATOM 1387 C CA . SER A 1 182 ? -4.337 22.873 3.565 1.00 46.06 182 SER A CA 1
ATOM 1388 C C . SER A 1 182 ? -2.891 22.726 4.067 1.00 46.06 182 SER A C 1
ATOM 1390 O O . SER A 1 182 ? -2.012 23.301 3.436 1.00 46.06 182 SER A O 1
ATOM 1392 N N . ASN A 1 183 ? -2.605 21.960 5.132 1.00 43.94 183 ASN A N 1
ATOM 1393 C CA . ASN A 1 183 ? -1.309 22.067 5.834 1.00 43.94 183 ASN A CA 1
ATOM 1394 C C . ASN A 1 183 ? -0.529 20.758 6.077 1.00 43.94 183 ASN A C 1
ATOM 1396 O O . ASN A 1 183 ? 0.430 20.770 6.843 1.00 43.94 183 ASN A O 1
ATOM 1400 N N . GLY A 1 184 ? -0.913 19.615 5.497 1.0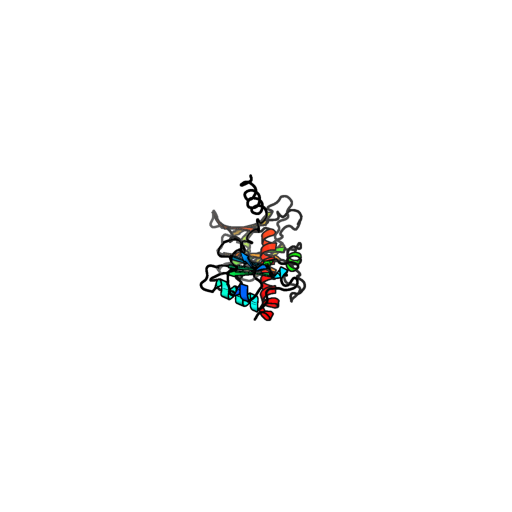0 47.88 184 GLY A N 1
ATOM 1401 C CA . GLY A 1 184 ? -0.152 18.352 5.635 1.00 47.88 184 GLY A CA 1
ATOM 1402 C C . GLY A 1 184 ? -0.098 17.727 7.046 1.00 47.88 184 GLY A C 1
ATOM 1403 O O . GLY A 1 184 ? 0.216 16.548 7.178 1.00 47.88 184 GLY A O 1
ATOM 1404 N N . SER A 1 185 ? -0.475 18.455 8.097 1.00 49.81 185 SER A N 1
ATOM 1405 C CA . SER A 1 185 ? -0.552 17.964 9.474 1.00 49.81 185 SER A CA 1
ATOM 1406 C C . SER A 1 185 ? -1.982 17.569 9.806 1.00 49.81 185 SER A C 1
ATOM 1408 O O . SER A 1 185 ? -2.725 18.380 10.352 1.00 49.81 185 SER A O 1
ATOM 1410 N N . LYS A 1 186 ? -2.393 16.342 9.468 1.00 54.34 186 LYS A N 1
ATOM 1411 C CA . LYS A 1 186 ? -3.618 15.759 10.031 1.00 54.34 186 LYS A CA 1
ATOM 1412 C C . LYS A 1 186 ? -3.457 14.319 10.406 1.00 54.34 186 LYS A C 1
ATOM 1414 O O . LYS A 1 186 ? -3.751 13.416 9.628 1.00 54.34 186 LYS A O 1
ATOM 1419 N N . SER A 1 187 ? -3.017 14.158 11.639 1.00 62.69 187 SER A N 1
ATOM 1420 C CA . SER A 1 187 ? -2.954 12.866 12.257 1.00 62.69 187 SER A CA 1
ATOM 1421 C C . SER A 1 187 ? -4.081 12.689 13.268 1.00 62.69 187 SER A C 1
ATOM 1423 O O . SER A 1 187 ? -4.494 13.630 13.947 1.00 62.69 187 SER A O 1
ATOM 1425 N N . VAL A 1 188 ? -4.579 11.466 13.396 1.00 60.97 188 VAL A N 1
ATOM 1426 C CA . VAL A 1 188 ? -5.398 11.071 14.546 1.00 60.97 188 VAL A CA 1
ATOM 1427 C C . VAL A 1 188 ? -4.695 9.910 15.209 1.00 60.97 188 VAL A C 1
ATOM 1429 O O . VAL A 1 188 ? -4.290 8.956 14.539 1.00 60.97 188 VAL A O 1
ATOM 1432 N N . SER A 1 189 ? -4.552 10.005 16.525 1.00 74.50 189 SER A N 1
ATOM 1433 C CA . SER A 1 189 ? -4.168 8.870 17.339 1.00 74.50 189 SER A CA 1
ATOM 1434 C C . SER A 1 189 ? -5.423 8.211 17.888 1.00 74.50 189 SER A C 1
ATOM 1436 O O . SER A 1 189 ? -6.367 8.871 18.341 1.00 74.50 189 SER A O 1
ATOM 1438 N N . TYR A 1 190 ? -5.442 6.886 17.845 1.00 79.25 190 TYR A N 1
ATOM 1439 C CA . TYR A 1 190 ? -6.372 6.126 18.662 1.00 79.25 190 TYR A CA 1
ATOM 1440 C C . TYR A 1 190 ? -5.631 5.554 19.863 1.00 79.25 190 TYR A C 1
ATOM 1442 O O . TYR A 1 190 ? -4.458 5.191 19.779 1.00 79.25 190 TYR A O 1
ATOM 1450 N N . GLU A 1 191 ? -6.352 5.450 20.969 1.00 83.94 191 GLU A N 1
ATOM 1451 C CA . GLU A 1 191 ? -5.987 4.641 22.115 1.00 83.94 191 GLU A CA 1
ATOM 1452 C C . GLU A 1 191 ? -7.122 3.646 22.360 1.00 83.94 191 GLU A C 1
ATOM 1454 O O . GLU A 1 191 ? -8.265 4.028 22.620 1.00 83.94 191 GLU A O 1
ATOM 1459 N N . LEU A 1 192 ? -6.813 2.358 22.246 1.00 85.19 192 LEU A N 1
ATOM 1460 C CA . LEU A 1 192 ? -7.727 1.281 22.592 1.00 85.19 192 LEU A CA 1
ATOM 1461 C C . LEU A 1 192 ? -7.236 0.619 23.867 1.00 85.19 192 LEU A C 1
ATOM 1463 O O . LEU A 1 192 ? -6.140 0.069 23.893 1.00 85.19 192 LEU A O 1
ATOM 1467 N N . GLN A 1 193 ? -8.073 0.627 24.895 1.00 89.12 193 GLN A N 1
ATOM 1468 C CA . GLN A 1 193 ? -7.815 -0.039 26.161 1.00 89.12 193 GLN A CA 1
ATOM 1469 C C . GLN A 1 193 ? -8.746 -1.233 26.311 1.00 89.12 193 GLN A C 1
ATOM 1471 O O . GLN A 1 193 ? -9.956 -1.142 26.079 1.00 89.12 193 GLN A O 1
ATOM 1476 N N . THR A 1 194 ? -8.185 -2.364 26.717 1.00 88.38 194 THR A N 1
ATOM 1477 C CA . THR A 1 194 ? -8.974 -3.557 26.993 1.00 88.38 194 THR A CA 1
ATOM 1478 C C . THR A 1 194 ? -8.377 -4.401 28.102 1.00 88.38 194 THR A C 1
ATOM 1480 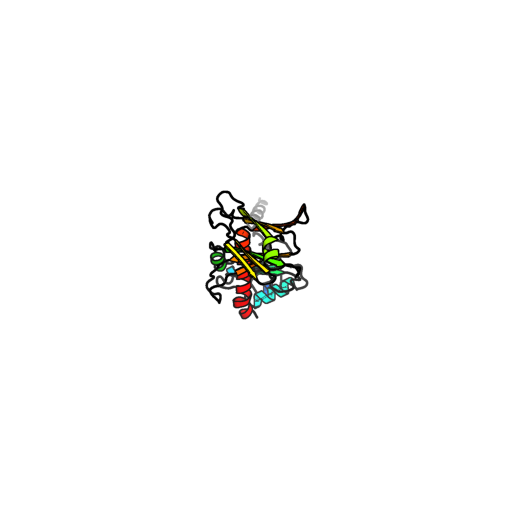O O . THR A 1 194 ? -7.163 -4.474 28.257 1.00 88.38 194 THR A O 1
ATOM 1483 N N . ASN A 1 195 ? -9.244 -5.055 28.867 1.00 85.31 195 ASN A N 1
ATOM 1484 C CA . ASN A 1 195 ? -8.886 -6.037 29.889 1.00 85.31 195 ASN A CA 1
ATOM 1485 C C . ASN A 1 195 ? -9.066 -7.489 29.406 1.00 85.31 195 ASN A C 1
ATOM 1487 O O . ASN A 1 195 ? -8.999 -8.416 30.212 1.00 85.31 195 ASN A O 1
ATOM 1491 N N . THR A 1 196 ? -9.328 -7.702 28.111 1.00 85.31 196 THR A N 1
ATOM 1492 C CA . THR A 1 196 ? -9.457 -9.036 27.515 1.00 85.31 196 THR A CA 1
ATOM 1493 C C . THR A 1 196 ? -8.445 -9.246 26.383 1.00 85.31 196 THR A C 1
ATOM 1495 O O . THR A 1 196 ? -8.121 -8.294 25.670 1.00 85.31 196 THR A O 1
ATOM 1498 N N . PRO A 1 197 ? -7.929 -10.475 26.183 1.00 87.06 197 PRO A N 1
ATOM 1499 C CA . PRO A 1 197 ? -7.059 -10.778 25.051 1.00 87.06 197 PRO A CA 1
ATOM 1500 C C . PRO A 1 197 ? -7.748 -10.566 23.694 1.00 87.06 197 PRO A C 1
ATOM 1502 O O . PRO A 1 197 ? -8.807 -11.138 23.403 1.00 87.06 197 PRO A O 1
ATOM 1505 N N . ILE A 1 198 ? -7.112 -9.769 22.835 1.00 89.50 198 ILE A N 1
ATOM 1506 C CA . ILE A 1 198 ? -7.596 -9.419 21.496 1.00 89.50 198 ILE A CA 1
ATOM 1507 C C . ILE A 1 198 ? -6.479 -9.505 20.460 1.00 89.50 198 ILE A C 1
ATOM 1509 O O . ILE A 1 198 ? -5.296 -9.404 20.774 1.00 89.50 198 ILE A O 1
ATOM 1513 N N . THR A 1 199 ? -6.876 -9.610 19.197 1.00 88.38 199 THR A N 1
ATOM 1514 C CA . THR A 1 199 ? -6.051 -9.162 18.073 1.00 88.38 199 THR A CA 1
ATOM 1515 C C . THR A 1 199 ? -6.604 -7.845 17.547 1.00 88.38 199 THR A C 1
ATOM 1517 O O . THR A 1 199 ? -7.821 -7.651 17.496 1.00 88.38 199 THR A O 1
ATOM 1520 N N . LEU A 1 200 ? -5.704 -6.942 17.166 1.00 86.94 200 LEU A N 1
ATOM 1521 C CA . LEU A 1 200 ? -6.038 -5.629 16.635 1.00 86.94 200 LEU A CA 1
ATOM 1522 C C . LEU A 1 200 ? -5.420 -5.467 15.252 1.00 86.94 200 LEU A C 1
ATOM 1524 O O . LEU A 1 200 ? -4.223 -5.687 15.065 1.00 86.94 200 LEU A O 1
ATOM 1528 N N . ARG A 1 201 ? -6.236 -5.020 14.304 1.00 86.12 201 ARG A N 1
ATOM 1529 C CA . ARG A 1 201 ? -5.800 -4.596 12.981 1.00 86.12 201 ARG A CA 1
ATOM 1530 C C . ARG A 1 201 ? -6.319 -3.193 12.717 1.00 86.12 201 ARG A C 1
ATOM 1532 O O . ARG A 1 201 ? -7.516 -2.942 12.827 1.00 86.12 201 ARG A O 1
ATOM 1539 N N . SER A 1 202 ? -5.405 -2.301 12.371 1.00 81.25 202 SER A N 1
ATOM 1540 C CA . SER A 1 202 ? -5.707 -0.925 11.997 1.00 81.25 202 SER A CA 1
ATOM 1541 C C . SER A 1 202 ? -5.649 -0.793 10.484 1.00 81.25 202 SER A C 1
ATOM 1543 O O . SER A 1 202 ? -4.753 -1.348 9.843 1.00 81.25 202 SER A O 1
ATOM 1545 N N . GLN A 1 203 ? -6.628 -0.109 9.907 1.00 83.19 203 GLN A N 1
ATOM 1546 C CA . GLN A 1 203 ? -6.772 0.079 8.470 1.00 83.19 203 GLN A CA 1
ATOM 1547 C C . GLN A 1 203 ? -7.288 1.483 8.159 1.00 83.19 203 GLN A C 1
ATOM 1549 O O . GLN A 1 203 ? -7.928 2.130 8.988 1.00 83.19 203 GLN A O 1
ATOM 1554 N N . LEU A 1 204 ? -7.030 1.943 6.941 1.00 80.25 204 LEU A N 1
ATOM 1555 C CA . LEU A 1 204 ? -7.654 3.130 6.367 1.00 80.25 204 LEU A CA 1
ATOM 1556 C C . LEU A 1 204 ? -8.510 2.709 5.189 1.00 80.25 204 LEU A C 1
ATOM 1558 O O . LEU A 1 204 ? -8.077 1.910 4.364 1.00 80.25 204 LEU A O 1
ATOM 1562 N N . ARG A 1 205 ? -9.717 3.255 5.092 1.00 81.56 205 ARG A N 1
ATOM 1563 C CA . ARG A 1 205 ? -10.555 3.118 3.903 1.00 81.56 205 ARG A CA 1
ATOM 1564 C C . ARG A 1 205 ? -10.537 4.431 3.157 1.00 81.56 205 ARG A C 1
ATOM 1566 O O . ARG A 1 205 ? -11.069 5.422 3.645 1.00 81.56 205 ARG A O 1
ATOM 1573 N N . VAL A 1 206 ? -9.926 4.431 1.980 1.00 79.31 206 VAL A N 1
ATOM 1574 C CA . VAL A 1 206 ? -9.869 5.604 1.113 1.00 79.31 206 VAL A CA 1
ATOM 1575 C C . VAL A 1 206 ? -10.934 5.471 0.041 1.00 79.31 206 VAL A C 1
ATOM 1577 O O . VAL A 1 206 ? -10.946 4.498 -0.717 1.00 79.31 206 VAL A O 1
ATOM 1580 N N . ASN A 1 207 ? -11.831 6.450 -0.022 1.00 79.56 207 ASN A N 1
ATOM 1581 C CA . ASN A 1 207 ? -12.757 6.581 -1.132 1.00 79.56 207 ASN A CA 1
ATOM 1582 C C . ASN A 1 207 ? -12.023 7.276 -2.281 1.00 79.56 207 ASN A C 1
ATOM 1584 O O . ASN A 1 207 ? -11.975 8.503 -2.334 1.00 79.56 207 ASN A O 1
ATOM 1588 N N . CYS A 1 208 ? -11.410 6.484 -3.158 1.00 72.88 208 CYS A N 1
ATOM 1589 C CA . CYS A 1 208 ? -10.690 6.981 -4.322 1.00 72.88 208 CYS A CA 1
ATOM 1590 C C . CYS A 1 208 ? -11.319 6.443 -5.608 1.00 72.88 208 CYS A C 1
ATOM 1592 O O . CYS A 1 208 ? -11.566 5.246 -5.755 1.00 72.88 208 CYS A O 1
ATOM 1594 N N . ILE A 1 209 ? -11.596 7.357 -6.538 1.00 72.19 209 ILE A N 1
ATOM 1595 C CA . ILE A 1 209 ? -12.144 7.051 -7.859 1.00 72.19 209 ILE A CA 1
ATOM 1596 C C . ILE A 1 209 ? -11.034 7.335 -8.856 1.00 72.19 209 ILE A C 1
ATOM 1598 O O . ILE A 1 209 ? -10.756 8.492 -9.160 1.00 72.19 209 ILE A O 1
ATOM 1602 N N . ILE A 1 210 ? -10.386 6.288 -9.355 1.00 67.44 210 ILE A N 1
ATOM 1603 C CA . ILE A 1 210 ? -9.276 6.445 -10.296 1.00 67.44 210 ILE A CA 1
ATOM 1604 C C . ILE A 1 210 ? -9.780 6.041 -11.682 1.00 67.44 210 ILE A C 1
ATOM 1606 O O . ILE A 1 210 ? -10.097 4.865 -11.897 1.00 67.44 210 ILE A O 1
ATOM 1610 N N . PRO A 1 211 ? -9.886 6.990 -12.629 1.00 62.59 211 PRO A N 1
ATOM 1611 C CA . PRO A 1 211 ? -10.274 6.686 -14.000 1.00 62.59 211 PRO A CA 1
ATOM 1612 C C . PRO A 1 211 ? -9.382 5.594 -14.615 1.00 62.59 211 PRO A C 1
ATOM 1614 O O . PRO A 1 211 ? -8.177 5.564 -14.386 1.00 62.59 211 PRO A O 1
ATOM 1617 N N . GLY A 1 212 ? -9.971 4.690 -15.405 1.00 64.62 212 GLY A N 1
ATOM 1618 C CA . GLY A 1 212 ? -9.235 3.641 -16.132 1.00 64.62 212 GLY A CA 1
ATOM 1619 C C . GLY A 1 212 ? -9.060 2.298 -15.403 1.00 64.62 212 GLY A C 1
ATOM 1620 O O . GLY A 1 212 ? -8.647 1.320 -16.040 1.00 64.62 212 GLY A O 1
ATOM 1621 N N . PHE A 1 213 ? -9.438 2.217 -14.122 1.00 66.94 213 PHE A N 1
ATOM 1622 C CA . PHE A 1 213 ? -9.475 0.976 -13.339 1.00 66.94 213 PHE A CA 1
ATOM 1623 C C . PHE A 1 213 ? -10.914 0.477 -13.168 1.00 66.94 213 PHE A C 1
ATOM 1625 O O . PHE A 1 213 ? -11.826 1.261 -12.907 1.00 66.94 213 PHE A O 1
ATOM 1632 N N . PHE A 1 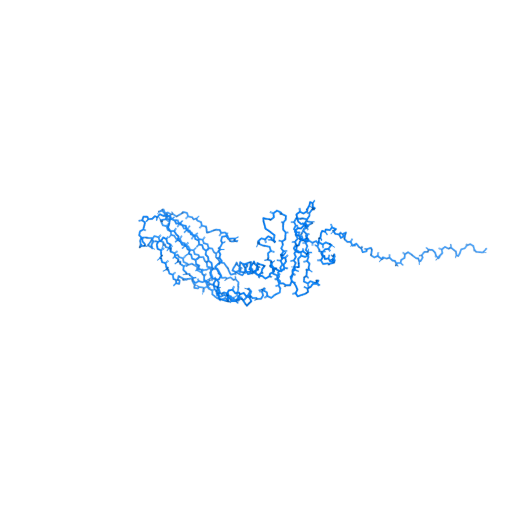214 ? -11.120 -0.835 -13.311 1.00 57.53 214 PHE A N 1
ATOM 1633 C CA . PHE A 1 214 ? -12.412 -1.482 -13.072 1.00 57.53 214 PHE A CA 1
ATOM 1634 C C . PHE A 1 214 ? -12.332 -2.348 -11.802 1.00 57.53 214 PHE A C 1
ATOM 1636 O O . PHE A 1 214 ? -11.321 -3.030 -11.609 1.00 57.53 214 PHE A O 1
ATOM 1643 N N . PRO A 1 215 ? -13.357 -2.352 -10.930 1.00 60.53 215 PRO A N 1
ATOM 1644 C CA . PRO A 1 215 ? -14.521 -1.459 -10.922 1.00 60.53 215 PRO A CA 1
ATOM 1645 C C . PRO A 1 215 ? -14.160 -0.013 -10.524 1.00 60.53 215 PRO A C 1
ATOM 1647 O O . PRO A 1 215 ? -13.235 0.213 -9.749 1.00 60.53 215 PRO A O 1
ATOM 1650 N N . THR A 1 216 ? -14.921 0.960 -11.040 1.00 56.97 216 THR A N 1
ATOM 1651 C CA . THR A 1 216 ? -14.691 2.414 -10.875 1.00 56.97 216 THR A CA 1
ATOM 1652 C C . THR A 1 216 ? -14.931 2.923 -9.447 1.00 56.97 216 THR A C 1
ATOM 1654 O O . THR A 1 216 ? -14.440 3.986 -9.077 1.00 56.97 216 THR A O 1
ATOM 1657 N N . GLN A 1 217 ? -15.689 2.179 -8.635 1.00 55.94 217 GLN A N 1
ATOM 1658 C CA . GLN A 1 217 ? -15.885 2.453 -7.212 1.00 55.94 217 GLN A CA 1
ATOM 1659 C C . GLN A 1 217 ? -15.191 1.369 -6.395 1.00 55.94 217 GLN A C 1
ATOM 1661 O O . GLN A 1 217 ? -15.606 0.210 -6.400 1.00 55.94 217 GLN A O 1
ATOM 1666 N N . SER A 1 218 ? -14.156 1.755 -5.659 1.00 63.97 218 SER A N 1
ATOM 1667 C CA . SER A 1 218 ? -13.549 0.889 -4.660 1.00 63.97 218 SER A CA 1
ATOM 1668 C C . SER A 1 218 ? -13.142 1.715 -3.454 1.00 63.97 218 SER A C 1
ATOM 1670 O O . SER A 1 218 ? -12.320 2.621 -3.569 1.00 63.97 218 SER A O 1
ATOM 1672 N N . TYR A 1 219 ? -13.671 1.368 -2.283 1.00 74.50 219 TYR A N 1
ATOM 1673 C CA . TYR A 1 219 ? -12.971 1.698 -1.051 1.00 74.50 219 TYR A CA 1
ATOM 1674 C C . TYR A 1 219 ? -11.665 0.914 -1.056 1.00 74.50 219 TYR A C 1
ATOM 1676 O O . TYR A 1 219 ? -11.671 -0.315 -0.947 1.00 74.50 219 TYR A O 1
ATOM 1684 N N . VAL A 1 220 ? -10.546 1.615 -1.195 1.00 77.00 220 VAL A N 1
ATOM 1685 C CA . VAL A 1 220 ? -9.238 0.986 -1.054 1.00 77.00 220 VAL A CA 1
ATOM 1686 C C . VAL A 1 220 ? -8.960 0.875 0.433 1.00 77.00 220 VAL A C 1
ATOM 1688 O O . VAL A 1 220 ? -8.895 1.877 1.144 1.00 77.00 220 VAL A O 1
ATOM 1691 N N . THR A 1 221 ? -8.856 -0.363 0.913 1.00 78.88 221 THR A N 1
ATOM 1692 C CA . THR A 1 221 ? -8.490 -0.631 2.301 1.00 78.88 221 THR A CA 1
ATOM 1693 C C . THR A 1 221 ? -6.976 -0.757 2.392 1.00 78.88 221 THR A C 1
ATOM 1695 O O . THR A 1 221 ? -6.406 -1.746 1.934 1.00 78.88 221 THR A O 1
ATOM 1698 N N . LEU A 1 222 ? -6.340 0.252 2.974 1.00 75.38 222 LEU A N 1
ATOM 1699 C CA . LEU A 1 222 ? -4.906 0.312 3.215 1.00 75.38 222 LEU A CA 1
ATOM 1700 C C . LEU A 1 222 ? -4.626 -0.232 4.616 1.00 75.38 222 LEU A C 1
ATOM 1702 O O . LEU A 1 222 ? -5.181 0.251 5.604 1.00 75.38 222 LEU A O 1
ATOM 1706 N N . ASP A 1 223 ? -3.801 -1.269 4.701 1.00 72.88 223 ASP A N 1
ATOM 1707 C CA . ASP A 1 223 ? -3.358 -1.819 5.979 1.00 72.88 223 ASP A CA 1
ATOM 1708 C C . ASP A 1 223 ? -2.148 -1.030 6.482 1.00 72.88 223 ASP A C 1
ATOM 1710 O O . ASP A 1 223 ? -1.243 -0.729 5.710 1.00 72.88 223 ASP A O 1
ATOM 1714 N N . TYR A 1 224 ? -2.094 -0.723 7.776 1.00 65.62 224 TYR A N 1
ATOM 1715 C CA . TYR A 1 224 ? -0.934 -0.028 8.341 1.00 65.62 224 TYR A CA 1
ATOM 1716 C C . TYR A 1 224 ? 0.304 -0.925 8.369 1.00 65.62 224 TYR A C 1
ATOM 1718 O O . TYR A 1 224 ? 1.428 -0.428 8.361 1.00 65.62 224 TYR A O 1
ATOM 1726 N N . ALA A 1 225 ? 0.113 -2.247 8.426 1.00 55.22 225 ALA A N 1
ATOM 1727 C CA . ALA A 1 225 ? 1.176 -3.196 8.730 1.00 55.22 225 ALA A CA 1
ATOM 1728 C C . ALA A 1 225 ? 2.248 -3.349 7.634 1.00 55.22 225 ALA A C 1
ATOM 1730 O O . ALA A 1 225 ? 3.280 -3.962 7.908 1.00 55.22 225 ALA A O 1
ATOM 1731 N N . SER A 1 226 ? 2.024 -2.842 6.415 1.00 53.75 226 SER A N 1
ATOM 1732 C CA . SER A 1 226 ? 3.007 -2.937 5.326 1.00 53.75 226 SER A CA 1
ATOM 1733 C C . SER A 1 226 ? 4.096 -1.866 5.382 1.00 53.75 226 SER A C 1
ATOM 1735 O O . SER A 1 226 ? 5.187 -2.116 4.877 1.00 53.75 226 SER A O 1
ATOM 1737 N N . THR A 1 227 ? 3.818 -0.708 5.991 1.00 55.78 227 THR A N 1
ATOM 1738 C CA . THR A 1 227 ? 4.675 0.484 5.832 1.00 55.78 227 THR A CA 1
ATOM 1739 C C . THR A 1 227 ? 4.797 1.328 7.111 1.00 55.78 227 THR A C 1
ATOM 1741 O O . THR A 1 227 ? 5.812 1.992 7.303 1.00 55.78 227 THR A O 1
ATOM 1744 N N . LEU A 1 228 ? 3.825 1.271 8.036 1.00 60.47 228 LEU A N 1
ATOM 1745 C CA . LEU A 1 228 ? 3.898 1.939 9.343 1.00 60.47 228 LEU A CA 1
ATOM 1746 C C . LEU A 1 228 ? 4.275 0.972 10.468 1.00 60.47 228 LEU A C 1
ATOM 1748 O O . LEU A 1 228 ? 4.062 -0.241 10.398 1.00 60.47 228 LEU A O 1
ATOM 1752 N N . ALA A 1 229 ? 4.801 1.533 11.562 1.00 61.75 229 ALA A N 1
ATOM 1753 C CA . ALA A 1 229 ? 5.018 0.780 12.789 1.00 61.75 229 ALA A CA 1
ATOM 1754 C C . ALA A 1 229 ? 3.697 0.150 13.256 1.00 61.75 229 ALA A C 1
ATOM 1756 O O . ALA A 1 229 ? 2.648 0.806 13.282 1.00 61.75 229 ALA A O 1
ATOM 1757 N N . LYS A 1 230 ? 3.760 -1.128 13.646 1.00 73.69 230 LYS A N 1
ATOM 1758 C CA . LYS A 1 230 ? 2.638 -1.828 14.283 1.00 73.69 230 LYS A CA 1
ATOM 1759 C C . LYS A 1 230 ? 2.130 -1.019 15.489 1.00 73.69 230 LYS A C 1
ATOM 1761 O O . LYS A 1 230 ? 2.927 -0.295 16.093 1.00 73.69 230 LYS A O 1
ATOM 1766 N N . PRO A 1 231 ? 0.844 -1.154 15.866 1.00 78.75 231 PRO A N 1
ATOM 1767 C CA . PRO A 1 231 ? 0.315 -0.496 17.055 1.00 78.75 231 PRO A CA 1
ATOM 1768 C C . PRO A 1 231 ? 1.229 -0.728 18.262 1.00 78.75 231 PRO A C 1
ATOM 1770 O O . PRO A 1 231 ? 1.623 -1.864 18.537 1.00 78.75 231 PRO A O 1
ATOM 1773 N N . LYS A 1 232 ? 1.584 0.348 18.968 1.00 85.75 232 LYS A N 1
ATOM 1774 C CA . LYS A 1 232 ? 2.381 0.264 20.191 1.00 85.75 232 LYS A CA 1
ATOM 1775 C C . LYS A 1 232 ? 1.502 -0.314 21.287 1.00 85.75 232 LYS A C 1
ATOM 1777 O O . LYS A 1 232 ? 0.452 0.251 21.591 1.00 85.75 232 LYS A O 1
ATOM 1782 N N . GLN A 1 233 ? 1.946 -1.427 21.854 1.00 89.62 233 GLN A N 1
ATOM 1783 C CA . GLN A 1 233 ? 1.284 -2.096 22.963 1.00 89.62 233 GLN A CA 1
ATOM 1784 C C . GLN A 1 233 ? 1.971 -1.713 24.274 1.00 89.62 233 GLN A C 1
ATOM 1786 O O . GLN A 1 233 ? 3.193 -1.819 24.386 1.00 89.62 233 GLN A O 1
ATOM 1791 N N . SER A 1 234 ? 1.190 -1.303 25.268 1.00 90.25 234 SER A N 1
ATOM 1792 C CA . SER A 1 234 ? 1.658 -1.074 26.633 1.00 90.25 234 SER A CA 1
ATOM 1793 C C . SER A 1 234 ? 0.723 -1.736 27.641 1.00 90.25 234 SER A C 1
ATOM 1795 O O . SER A 1 234 ? -0.500 -1.701 27.504 1.00 90.25 234 SER A O 1
ATOM 1797 N N . SER A 1 235 ? 1.306 -2.356 28.664 1.00 87.81 235 SER A N 1
ATOM 1798 C CA . SER A 1 235 ? 0.550 -2.820 29.826 1.00 87.81 235 SER A CA 1
ATOM 1799 C C . SER A 1 235 ? 0.277 -1.636 30.748 1.00 87.81 235 SER A C 1
ATOM 1801 O O . SER A 1 235 ? 1.187 -0.866 31.054 1.00 87.81 235 SER A O 1
ATOM 1803 N N . LEU A 1 236 ? -0.971 -1.499 31.178 1.00 86.25 236 LEU A N 1
ATOM 1804 C CA . LEU A 1 236 ? -1.426 -0.564 32.200 1.00 86.25 236 LEU A CA 1
ATOM 1805 C C . LEU A 1 236 ? -1.785 -1.338 33.479 1.00 86.25 236 LEU A C 1
ATOM 1807 O O . LEU A 1 236 ? -1.910 -2.568 33.468 1.00 86.25 236 LEU A O 1
ATOM 1811 N N . ASP A 1 237 ? -1.979 -0.616 34.582 1.00 85.75 237 ASP A N 1
ATOM 1812 C CA . ASP A 1 237 ? -2.412 -1.205 35.851 1.00 85.75 237 ASP A CA 1
ATOM 1813 C C . ASP A 1 237 ? -3.751 -1.955 35.710 1.00 85.75 237 ASP A C 1
ATOM 1815 O O . ASP A 1 237 ? -4.597 -1.635 34.871 1.00 85.75 237 ASP A O 1
ATOM 1819 N N . GLY A 1 238 ? -3.961 -2.977 36.546 1.00 80.75 238 GLY A N 1
ATOM 1820 C CA . GLY A 1 238 ? -5.234 -3.705 36.600 1.00 80.75 238 GLY A CA 1
ATOM 1821 C C . GLY A 1 238 ? -5.507 -4.640 35.412 1.00 80.75 238 GLY A C 1
ATOM 1822 O O . GLY A 1 238 ? -6.667 -4.842 35.059 1.00 80.75 238 GLY A O 1
ATOM 1823 N N . ASN A 1 239 ? -4.465 -5.228 34.809 1.00 81.69 239 ASN A N 1
ATOM 1824 C CA . ASN A 1 239 ? -4.552 -6.141 33.652 1.00 81.69 239 ASN A CA 1
ATOM 1825 C C . ASN A 1 239 ? -5.141 -5.501 32.382 1.00 81.69 239 ASN A C 1
ATOM 1827 O O . ASN A 1 239 ? -5.680 -6.197 31.519 1.00 81.69 239 ASN A O 1
ATOM 1831 N N . VAL A 1 240 ? -5.044 -4.179 32.253 1.00 85.81 240 VAL A N 1
ATOM 1832 C CA . VAL A 1 240 ? -5.476 -3.461 31.055 1.00 85.81 240 VAL A CA 1
ATOM 1833 C C . VAL A 1 240 ? -4.306 -3.367 30.082 1.00 85.81 240 VAL A C 1
ATOM 1835 O O . VAL A 1 240 ? -3.195 -3.011 30.453 1.00 85.81 240 VAL A O 1
ATOM 1838 N N . THR A 1 241 ? -4.544 -3.673 28.813 1.00 87.06 241 THR A N 1
ATOM 1839 C CA . THR A 1 241 ? -3.594 -3.420 27.726 1.00 87.06 241 THR A CA 1
ATOM 1840 C C . THR A 1 241 ? -4.069 -2.220 26.920 1.00 87.06 241 THR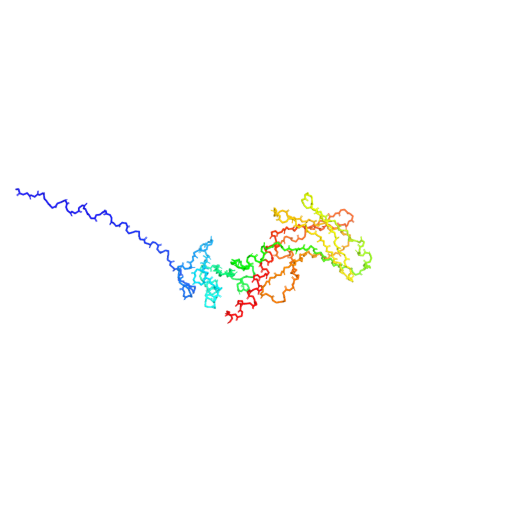 A C 1
ATOM 1842 O O . THR A 1 241 ? -5.235 -2.175 26.524 1.00 87.06 241 THR A O 1
ATOM 1845 N N . SER A 1 242 ? -3.169 -1.270 26.666 1.00 88.06 242 SER A N 1
ATOM 1846 C CA . SER A 1 242 ? -3.393 -0.138 25.771 1.00 88.06 242 SER A CA 1
ATOM 1847 C C . SER A 1 242 ? -2.693 -0.366 24.433 1.00 88.06 242 SER A C 1
ATOM 1849 O O . SER A 1 242 ? -1.544 -0.811 24.377 1.00 88.06 242 SER A O 1
ATOM 1851 N N . TYR A 1 243 ? -3.402 -0.069 23.349 1.00 88.06 243 TYR A N 1
ATOM 1852 C CA . TYR A 1 243 ? -2.900 -0.083 21.984 1.00 88.06 243 TYR A CA 1
ATOM 1853 C C . TYR A 1 243 ? -3.035 1.312 21.399 1.00 88.06 243 TYR A C 1
ATOM 1855 O O . TYR A 1 243 ? -4.136 1.863 21.360 1.00 88.06 243 TYR A O 1
ATOM 1863 N N . SER A 1 244 ? -1.933 1.854 20.890 1.00 85.06 244 SER A N 1
ATOM 1864 C CA . SER A 1 244 ? -1.923 3.171 20.259 1.00 85.06 244 SER A CA 1
ATOM 1865 C C . SER A 1 244 ? -1.254 3.152 18.895 1.00 85.06 244 SER A C 1
ATOM 1867 O O . SER A 1 244 ? -0.263 2.452 18.670 1.00 85.06 244 SER A O 1
ATOM 1869 N N . GLN A 1 245 ? -1.801 3.926 17.967 1.00 80.31 245 GLN A N 1
ATOM 1870 C CA . GLN A 1 245 ? -1.184 4.155 16.668 1.00 80.31 245 GLN A CA 1
ATOM 1871 C C . GLN A 1 245 ? -1.564 5.538 16.156 1.00 80.31 245 GLN A C 1
ATOM 1873 O O . GLN A 1 245 ? -2.674 6.016 16.391 1.00 80.31 245 GLN A O 1
ATOM 1878 N N . GLU A 1 246 ? -0.623 6.160 15.459 1.00 77.00 246 GLU A N 1
ATOM 1879 C CA . GLU A 1 246 ? -0.823 7.401 14.726 1.00 77.00 246 GLU A CA 1
ATOM 1880 C C . GLU A 1 246 ? -0.932 7.099 13.231 1.00 77.00 246 GLU A C 1
ATOM 1882 O O . GLU A 1 246 ? -0.206 6.259 12.696 1.00 77.00 246 GLU A O 1
ATOM 1887 N N . ALA A 1 247 ? -1.823 7.821 12.562 1.00 69.88 247 ALA A N 1
ATOM 1888 C CA . ALA A 1 247 ? -1.973 7.820 11.117 1.00 69.88 247 ALA A CA 1
ATOM 1889 C C . ALA A 1 247 ? -1.871 9.241 10.602 1.00 69.88 247 ALA A C 1
ATOM 1891 O O . ALA A 1 247 ? -2.572 10.081 11.149 1.00 69.88 247 ALA A O 1
ATOM 1892 N N . ASN A 1 248 ? -1.091 9.504 9.554 1.00 69.44 248 ASN A N 1
ATOM 1893 C CA . ASN A 1 248 ? -0.996 10.829 8.940 1.00 69.44 248 ASN A CA 1
ATOM 1894 C C . ASN A 1 248 ? -1.396 10.788 7.447 1.00 69.44 248 ASN A C 1
ATOM 1896 O O . ASN A 1 248 ? -1.472 9.704 6.862 1.00 69.44 248 ASN A O 1
ATOM 1900 N N . PRO A 1 249 ? -1.659 11.940 6.801 1.00 63.28 249 PRO A N 1
ATOM 1901 C CA . PRO A 1 249 ? -2.147 11.979 5.423 1.00 63.28 249 PRO A CA 1
ATOM 1902 C C . PRO A 1 249 ? -1.060 11.657 4.388 1.00 63.28 249 PRO A C 1
ATOM 1904 O O . PRO A 1 249 ? -1.383 11.196 3.296 1.00 63.28 249 PRO A O 1
ATOM 1907 N N . LEU A 1 250 ? 0.219 11.885 4.714 1.00 67.50 250 LEU A N 1
ATOM 1908 C CA . LEU A 1 250 ? 1.340 11.552 3.828 1.00 67.50 250 LEU A CA 1
ATOM 1909 C C . LEU A 1 250 ? 1.402 10.039 3.589 1.00 67.50 250 LEU A C 1
ATOM 1911 O O . LEU A 1 250 ? 1.446 9.608 2.441 1.00 67.50 250 LEU A O 1
ATOM 1915 N N . PHE A 1 251 ? 1.252 9.245 4.652 1.00 71.12 251 PHE A N 1
ATOM 1916 C CA . PHE A 1 251 ? 1.159 7.787 4.565 1.00 71.12 251 PHE A CA 1
ATOM 1917 C C . PHE A 1 251 ? 0.006 7.321 3.668 1.00 71.12 251 PHE A C 1
ATOM 1919 O O . PHE A 1 251 ? 0.163 6.359 2.915 1.00 71.12 251 PHE A O 1
ATOM 1926 N N . VAL A 1 252 ? -1.154 7.984 3.738 1.00 72.00 252 VAL A N 1
ATOM 1927 C CA . VAL A 1 252 ? -2.308 7.651 2.888 1.00 72.00 252 VAL A CA 1
ATOM 1928 C C . VAL A 1 252 ? -1.953 7.833 1.426 1.00 72.00 252 VAL A C 1
ATOM 1930 O O . VAL A 1 252 ? -2.225 6.940 0.630 1.00 72.00 252 VAL A O 1
ATOM 1933 N N . SER A 1 253 ? -1.337 8.966 1.082 1.00 71.75 253 SER A N 1
ATOM 1934 C CA . SER A 1 253 ? -0.948 9.258 -0.297 1.00 71.75 253 SER A CA 1
ATOM 1935 C C . SER A 1 253 ? 0.105 8.272 -0.807 1.00 71.75 253 SER A C 1
ATOM 1937 O O . SER A 1 253 ? -0.053 7.715 -1.893 1.00 71.75 253 SER A O 1
ATOM 1939 N N . GLU A 1 254 ? 1.139 7.984 -0.011 1.00 72.94 254 GLU A N 1
ATOM 1940 C CA . GLU A 1 254 ? 2.199 7.028 -0.362 1.00 72.94 254 GLU A CA 1
ATOM 1941 C C . GLU A 1 254 ? 1.648 5.607 -0.541 1.00 72.94 254 GLU A C 1
ATOM 1943 O O . GLU A 1 254 ? 1.832 4.992 -1.590 1.00 72.94 254 GLU A O 1
ATOM 1948 N N . SER A 1 255 ? 0.882 5.110 0.432 1.00 75.81 255 SER A N 1
ATOM 1949 C CA . SER A 1 255 ? 0.322 3.752 0.394 1.00 75.81 255 SER A CA 1
ATOM 1950 C C . SER A 1 255 ? -0.717 3.581 -0.708 1.00 75.81 255 SER A C 1
ATOM 1952 O O . SER A 1 255 ? -0.787 2.534 -1.353 1.00 75.81 255 SER A O 1
ATOM 1954 N N . LEU A 1 256 ? -1.534 4.611 -0.944 1.00 76.50 256 LEU A N 1
ATOM 1955 C CA . LEU A 1 256 ? -2.458 4.618 -2.067 1.00 76.50 256 LEU A CA 1
ATOM 1956 C C . LEU A 1 256 ? -1.687 4.626 -3.393 1.00 76.50 256 LEU A C 1
ATOM 1958 O O . LEU A 1 256 ? -2.063 3.904 -4.312 1.00 76.50 256 LEU A O 1
ATOM 1962 N N . SER A 1 257 ? -0.581 5.370 -3.482 1.00 74.38 257 SER A N 1
ATOM 1963 C CA . SER A 1 257 ? 0.267 5.408 -4.679 1.00 74.38 257 SER A CA 1
ATOM 1964 C C . SER A 1 257 ? 0.844 4.035 -4.995 1.00 74.38 257 SER A C 1
ATOM 1966 O O . SER A 1 257 ? 0.681 3.557 -6.116 1.00 74.38 257 SER A O 1
ATOM 1968 N N . GLU A 1 258 ? 1.443 3.369 -4.006 1.00 75.00 258 GLU A N 1
ATOM 1969 C CA . GLU A 1 258 ? 1.981 2.013 -4.154 1.00 75.00 258 GLU A CA 1
ATOM 1970 C C . GLU A 1 258 ? 0.898 1.016 -4.583 1.00 75.00 258 GLU A C 1
ATOM 1972 O O . GLU A 1 258 ? 1.099 0.224 -5.507 1.00 75.00 258 GLU A O 1
ATOM 1977 N N . TYR A 1 259 ? -0.277 1.074 -3.945 1.00 78.81 259 TYR A N 1
ATOM 1978 C CA . TYR A 1 259 ? -1.402 0.201 -4.273 1.00 78.81 259 TYR A CA 1
ATOM 1979 C C . TYR A 1 259 ? -1.837 0.359 -5.734 1.00 78.81 259 TYR A C 1
ATOM 1981 O O . TYR A 1 259 ? -1.989 -0.632 -6.455 1.00 78.81 259 TYR A O 1
ATOM 1989 N N . ILE A 1 260 ? -2.028 1.599 -6.188 1.00 77.69 260 ILE A N 1
ATOM 1990 C CA . ILE A 1 260 ? -2.513 1.867 -7.543 1.00 77.69 260 ILE A CA 1
ATOM 1991 C C . ILE A 1 260 ? -1.425 1.552 -8.574 1.00 77.69 260 ILE A C 1
ATOM 1993 O O . ILE A 1 260 ? -1.729 0.947 -9.602 1.00 77.69 260 ILE A O 1
ATOM 1997 N N . ALA A 1 261 ? -0.162 1.885 -8.298 1.00 78.94 261 ALA A N 1
ATOM 1998 C CA . ALA A 1 261 ? 0.957 1.541 -9.169 1.00 78.94 261 ALA A CA 1
ATOM 1999 C C . ALA A 1 261 ? 1.079 0.016 -9.343 1.00 78.94 261 ALA A C 1
ATOM 2001 O O . ALA A 1 261 ? 1.199 -0.475 -10.467 1.00 78.94 261 ALA A O 1
ATOM 2002 N N . GLY A 1 262 ? 0.931 -0.744 -8.250 1.00 79.94 262 GLY A N 1
ATOM 2003 C CA . GLY A 1 262 ? 0.868 -2.207 -8.269 1.00 79.94 262 GLY A CA 1
ATOM 2004 C C . GLY A 1 262 ? -0.281 -2.754 -9.114 1.00 79.94 262 GLY A C 1
ATOM 2005 O O . GLY A 1 262 ? -0.077 -3.667 -9.918 1.00 79.94 262 GLY A O 1
ATOM 2006 N N . ARG A 1 263 ? -1.482 -2.175 -8.987 1.00 80.38 263 ARG A N 1
ATOM 2007 C CA . ARG A 1 263 ? -2.625 -2.544 -9.835 1.00 80.38 263 ARG A CA 1
ATOM 2008 C C . ARG A 1 263 ? -2.384 -2.225 -11.304 1.00 80.38 263 ARG A C 1
ATOM 2010 O O . ARG A 1 263 ? -2.642 -3.082 -12.142 1.00 80.38 263 ARG A O 1
ATOM 2017 N N . TYR A 1 264 ? -1.874 -1.036 -11.629 1.00 81.62 264 TYR A N 1
ATOM 2018 C CA . TYR A 1 264 ? -1.577 -0.660 -13.015 1.00 81.62 264 TYR A CA 1
ATOM 2019 C C . TYR A 1 264 ? -0.580 -1.634 -13.635 1.00 81.62 264 TYR A C 1
ATOM 2021 O O . TYR A 1 264 ? -0.802 -2.130 -14.740 1.00 81.62 264 TYR A O 1
ATOM 2029 N N . PHE A 1 265 ? 0.491 -1.952 -12.903 1.00 83.88 265 PHE A N 1
ATOM 2030 C CA . PHE A 1 265 ? 1.463 -2.934 -13.349 1.00 83.88 265 PHE A CA 1
ATOM 2031 C C . PHE A 1 265 ? 0.782 -4.270 -13.657 1.00 83.88 265 PHE A C 1
ATOM 2033 O O . PHE A 1 265 ? 0.898 -4.757 -14.774 1.00 83.88 265 PHE A O 1
ATOM 2040 N N . ALA A 1 266 ? 0.021 -4.837 -12.719 1.00 84.19 266 ALA A N 1
ATOM 2041 C CA . ALA A 1 266 ? -0.598 -6.149 -12.897 1.00 84.19 266 ALA A CA 1
ATOM 2042 C C . ALA A 1 266 ? -1.680 -6.188 -13.995 1.00 84.19 266 ALA A C 1
ATOM 2044 O O . ALA A 1 266 ? -1.771 -7.169 -14.732 1.00 84.19 266 ALA A O 1
ATOM 2045 N N . GLU A 1 267 ? -2.508 -5.146 -14.100 1.00 83.00 267 GLU A N 1
ATOM 2046 C CA . GLU A 1 267 ? -3.698 -5.130 -14.963 1.00 83.00 267 GLU A CA 1
ATOM 2047 C C . GLU A 1 267 ? -3.439 -4.555 -16.363 1.00 83.00 267 GLU A C 1
ATOM 2049 O O . GLU A 1 267 ? -4.184 -4.872 -17.291 1.00 83.00 267 GLU A O 1
ATOM 2054 N N . LYS A 1 268 ? -2.425 -3.694 -16.531 1.00 82.62 268 LYS A N 1
ATOM 2055 C CA . LYS A 1 268 ? -2.170 -2.963 -17.785 1.00 82.62 268 LYS A CA 1
ATOM 2056 C C . LYS A 1 268 ? -0.798 -3.266 -18.365 1.00 82.62 268 LYS A C 1
ATOM 2058 O O . LYS A 1 268 ? -0.715 -3.656 -19.525 1.00 82.62 268 LYS A O 1
ATOM 2063 N N . LEU A 1 269 ? 0.266 -3.117 -17.574 1.00 86.19 269 LEU A N 1
ATOM 2064 C CA . LEU A 1 269 ? 1.627 -3.246 -18.098 1.00 86.19 269 LEU A CA 1
ATOM 2065 C C . LEU A 1 269 ? 2.048 -4.711 -18.246 1.00 86.19 269 LEU A C 1
ATOM 2067 O O . LEU A 1 269 ? 2.380 -5.142 -19.346 1.00 86.19 269 LEU A O 1
ATOM 2071 N N . TYR A 1 270 ? 1.977 -5.500 -17.174 1.00 87.75 270 TYR A N 1
ATOM 2072 C CA . TYR A 1 270 ? 2.424 -6.894 -17.123 1.00 87.75 270 TYR A CA 1
ATOM 2073 C C . TYR A 1 270 ? 1.855 -7.775 -18.251 1.00 87.75 270 TYR A C 1
ATOM 2075 O O . TYR A 1 270 ? 2.634 -8.505 -18.863 1.00 87.75 270 TYR A O 1
ATOM 2083 N N . PRO A 1 271 ? 0.561 -7.682 -18.624 1.00 88.44 271 PRO A N 1
ATOM 2084 C CA . PRO A 1 271 ? 0.023 -8.433 -19.760 1.00 88.44 271 PRO A CA 1
ATOM 2085 C C . PRO A 1 271 ? 0.660 -8.093 -21.113 1.00 88.44 271 PRO A C 1
ATOM 2087 O O . PRO A 1 271 ? 0.651 -8.932 -22.005 1.00 88.44 271 PRO A O 1
ATOM 2090 N N . THR A 1 272 ? 1.196 -6.880 -21.280 1.00 86.12 272 THR A N 1
ATOM 2091 C CA . THR A 1 272 ? 1.831 -6.437 -22.535 1.00 86.12 272 THR A CA 1
ATOM 2092 C C . THR A 1 272 ? 3.314 -6.802 -22.618 1.00 86.12 272 THR A C 1
ATOM 2094 O O . THR A 1 272 ? 3.857 -6.906 -23.716 1.00 86.12 272 THR A O 1
ATOM 2097 N N . ILE A 1 273 ? 3.968 -7.021 -21.472 1.00 87.38 273 ILE A N 1
ATOM 2098 C CA . ILE A 1 273 ? 5.385 -7.411 -21.392 1.00 87.38 273 ILE A CA 1
ATOM 2099 C C . ILE A 1 273 ? 5.607 -8.915 -21.159 1.00 87.38 273 ILE A C 1
ATOM 2101 O O . ILE A 1 273 ? 6.726 -9.388 -21.358 1.00 87.38 273 ILE A O 1
ATOM 2105 N N . LYS A 1 274 ? 4.578 -9.675 -20.760 1.00 77.88 274 LYS A N 1
ATOM 2106 C CA . LYS A 1 274 ? 4.615 -11.145 -20.682 1.00 77.88 274 LYS A CA 1
ATOM 2107 C C . LYS A 1 274 ? 4.720 -11.759 -22.077 1.00 77.88 274 LYS A C 1
ATOM 2109 O O . LYS A 1 274 ? 5.694 -12.505 -22.325 1.00 77.88 274 LYS A O 1
#

pLDDT: mean 75.0, std 16.47, range [29.98, 94.25]

Sequence (274 aa):
MQKNFILALLGASILFSCSKKNDSTPVIQSPLSQAIDSKYIHQGSDVNSLDVNYSDYNSTGDCNKALFQAAIETVTGSGNINTVTVKGATLTMEFKRNALAQPAKTSLTYGTELYKSVNQPWPWTGFLIITKQNTFLTTDQFNKAINIKLTAINTGDIAKVLSKTIADNTMAIEYNLTANISNGSKSVSYELQTNTPITLRSQLRVNCIIPGFFPTQSYVTLDYASTLAKPKQSSLDGNVTSYSQEANPLFVSESLSEYIAGRYFAEKLYPTIK

Secondary structure (DSSP, 8-state):
----SSSSSSSSSSSS-------------SHHHHHS-GGGEEE-SSTTEEEEEHHHH-TT-PPPHHHHHHHHHHHHSSSS--EEEEE-SSEEEEEETT-SSSS-TT-EEE-HHHHHHHTS---EEEEEEEEES-TTS-HHHHHHHEEEEEEESSTT----EEEEEEETTEEEEEEE----GGGS---EEEEEEESS-EEEEEEEEEEE--TTSSSS-EEEEEEGGGTSPPPEEEEETTTEEEEEEEE-HHHHHHHHHHHHHHHHIIIIIHHHH-

Radius of gyration: 28.93 Å; chains: 1; bounding box: 97×54×79 Å

Foldseek 3Di:
DDPPDPPPPVPPPPPDDPPPPPPPPPQPPFLQVVLDPSVQWDAPPDPQEIEGAVCVVPVQDFDAQSNQVRQQCRCQPPDSHQWYWYHHQAWIFMCGRPQPDPRRLLRTDGHDDLLVQLPPQWAKKKKKKKFAPDQPDDQVRVVVQKDKDKDWPDPPFDWDWPDWDDDRGIIMTIIHWGRPPDPQDTKMKMKIKGLGDIDMWIWMFTAGQDPPDPPRTDRDIFTCVPPHDAFDWDQDPPSMIITMDMDTVVCSSSRSRSVVSSVCCVPPVVVRND